Protein AF-0000000086203327 (afdb_homodimer)

Structure (mmCIF, N/CA/C/O backbone):
data_AF-0000000086203327-model_v1
#
loop_
_entity.id
_entity.type
_entity.pdbx_description
1 polymer Avidin-like
#
loop_
_atom_site.group_PDB
_atom_site.id
_atom_site.type_symbol
_atom_site.label_atom_id
_atom_site.label_alt_id
_atom_site.label_comp_id
_atom_site.label_asym_id
_atom_site.label_entity_id
_atom_site.label_seq_id
_atom_site.pdbx_PDB_ins_code
_atom_site.Cartn_x
_atom_site.Cartn_y
_atom_site.Cartn_z
_atom_site.occupancy
_atom_site.B_iso_or_equiv
_atom_site.auth_seq_id
_atom_site.auth_comp_id
_atom_site.auth_asym_id
_atom_site.auth_atom_id
_atom_site.pdbx_PDB_model_num
ATOM 1 N N . MET A 1 1 ? 39.25 3.992 25.969 1 22.84 1 MET A N 1
ATOM 2 C CA . MET A 1 1 ? 38.812 4.047 24.578 1 22.84 1 MET A CA 1
ATOM 3 C C . MET A 1 1 ? 37.469 3.357 24.375 1 22.84 1 MET A C 1
ATOM 5 O O . MET A 1 1 ? 37.406 2.129 24.438 1 22.84 1 MET A O 1
ATOM 9 N N . LEU A 1 2 ? 36.406 3.896 24.781 1 24.14 2 LEU A N 1
ATOM 10 C CA . LEU A 1 2 ? 35.031 3.395 25 1 24.14 2 LEU A CA 1
ATOM 11 C C . LEU A 1 2 ? 34.344 3.18 23.672 1 24.14 2 LEU A C 1
ATOM 13 O O . LEU A 1 2 ? 34.25 4.102 22.844 1 24.14 2 LEU A O 1
ATOM 17 N N . ALA A 1 3 ? 34.438 1.889 23.188 1 27 3 ALA A N 1
ATOM 18 C CA . ALA A 1 3 ? 33.781 1.344 22.016 1 27 3 ALA A CA 1
ATOM 19 C C . ALA A 1 3 ? 32.281 1.712 21.984 1 27 3 ALA A C 1
ATOM 21 O O . ALA A 1 3 ? 31.547 1.401 22.922 1 27 3 ALA A O 1
ATOM 22 N N . GLY A 1 4 ? 31.969 2.92 21.594 1 23.3 4 GLY A N 1
ATOM 23 C CA . GLY A 1 4 ? 30.641 3.482 21.438 1 23.3 4 GLY A CA 1
ATOM 24 C C . GLY A 1 4 ? 29.703 2.578 20.656 1 23.3 4 GLY A C 1
ATOM 25 O O . GLY A 1 4 ? 30.047 2.088 19.578 1 23.3 4 GLY A O 1
ATOM 26 N N . ARG A 1 5 ? 28.875 1.777 21.344 1 25.91 5 ARG A N 1
ATOM 27 C CA . ARG A 1 5 ? 27.844 0.861 20.875 1 25.91 5 ARG A CA 1
ATOM 28 C C . ARG A 1 5 ? 26.891 1.556 19.922 1 25.91 5 ARG A C 1
ATOM 30 O O . ARG A 1 5 ? 26.25 2.547 20.281 1 25.91 5 ARG A O 1
ATOM 37 N N . SER A 1 6 ? 27.328 1.718 18.672 1 25.47 6 SER A N 1
ATOM 38 C CA . SER A 1 6 ? 26.453 2.127 17.578 1 25.47 6 SER A CA 1
ATOM 39 C C . SER A 1 6 ? 25.156 1.317 17.578 1 25.47 6 SER A C 1
ATOM 41 O O . SER A 1 6 ? 25.172 0.104 17.359 1 25.47 6 SER A O 1
ATOM 43 N N . SER A 1 7 ? 24.406 1.508 18.578 1 24.19 7 SER A N 1
ATOM 44 C CA . SER A 1 7 ? 23.078 0.901 18.594 1 24.19 7 SER A CA 1
ATOM 45 C C . SER A 1 7 ? 22.328 1.188 17.297 1 24.19 7 SER A C 1
ATOM 47 O O . SER A 1 7 ? 21.984 2.336 17.016 1 24.19 7 SER A O 1
ATOM 49 N N . ARG A 1 8 ? 22.641 0.479 16.25 1 24.52 8 ARG A N 1
ATOM 50 C CA . ARG A 1 8 ? 21.859 0.404 15.023 1 24.52 8 ARG A CA 1
ATOM 51 C C . ARG A 1 8 ? 20.375 0.239 15.344 1 24.52 8 ARG A C 1
ATOM 53 O O . ARG A 1 8 ? 19.953 -0.79 15.875 1 24.52 8 ARG A O 1
ATOM 60 N N . ARG A 1 9 ? 19.75 1.286 15.672 1 25.98 9 ARG A N 1
ATOM 61 C CA . ARG A 1 9 ? 18.297 1.302 15.797 1 25.98 9 ARG A CA 1
ATOM 62 C C . ARG A 1 9 ? 17.641 0.566 14.633 1 25.98 9 ARG A C 1
ATOM 64 O O . ARG A 1 9 ? 17.547 1.103 13.523 1 25.98 9 ARG A O 1
ATOM 71 N N . GLN A 1 10 ? 17.969 -0.716 14.516 1 25.22 10 GLN A N 1
ATOM 72 C CA . GLN A 1 10 ? 17.359 -1.645 13.562 1 25.22 10 GLN A CA 1
ATOM 73 C C . GLN A 1 10 ? 15.836 -1.563 13.609 1 25.22 10 GLN A C 1
ATOM 75 O O . GLN A 1 10 ? 15.234 -1.666 14.68 1 25.22 10 GLN A O 1
ATOM 80 N N . ALA A 1 11 ? 15.359 -0.76 12.781 1 31.38 11 ALA A N 1
ATOM 81 C CA . ALA A 1 11 ? 13.922 -0.754 12.508 1 31.38 11 ALA A CA 1
ATOM 82 C C . ALA A 1 11 ? 13.352 -2.17 12.539 1 31.38 11 ALA A C 1
ATOM 84 O O . ALA A 1 11 ? 13.875 -3.072 11.883 1 31.38 11 ALA A O 1
ATOM 85 N N . LEU A 1 12 ? 12.977 -2.592 13.688 1 30.72 12 LEU A N 1
ATOM 86 C CA . LEU A 1 12 ? 12.438 -3.932 13.883 1 30.72 12 LEU A CA 1
ATOM 87 C C . LEU A 1 12 ? 11.281 -4.195 12.922 1 30.72 12 LEU A C 1
ATOM 89 O O . LEU A 1 12 ? 10.25 -3.525 12.992 1 30.72 12 LEU A O 1
ATOM 93 N N . CYS A 1 13 ? 11.484 -4.344 11.633 1 43.72 13 CYS A N 1
ATOM 94 C CA . CYS A 1 13 ? 10.578 -4.945 10.664 1 43.72 13 CYS A CA 1
ATOM 95 C C . CYS A 1 13 ? 9.992 -6.25 11.203 1 43.72 13 CYS A C 1
ATOM 97 O O . CYS A 1 13 ? 10.734 -7.141 11.617 1 43.72 13 CYS A O 1
ATOM 99 N N . CYS A 1 14 ? 8.953 -6.105 11.984 1 42.03 14 CYS A N 1
ATOM 100 C CA . CYS A 1 14 ? 8.406 -7.375 12.445 1 42.03 14 CYS A CA 1
ATOM 101 C C . CYS A 1 14 ? 7.742 -8.133 11.305 1 42.03 14 CYS A C 1
ATOM 103 O O . CYS A 1 14 ? 7.109 -7.523 10.438 1 42.03 14 CYS A O 1
ATOM 105 N N . SER A 1 15 ? 8.438 -9.25 10.992 1 37.72 15 SER A N 1
ATOM 106 C CA . SER A 1 15 ? 7.668 -10.156 10.148 1 37.72 15 SER A CA 1
ATOM 107 C C . SER A 1 15 ? 6.293 -10.43 10.742 1 37.72 15 SER A C 1
ATOM 109 O O . SER A 1 15 ? 6.156 -10.609 11.953 1 37.72 15 SER A O 1
ATOM 111 N N . LEU A 1 16 ? 5.215 -10.078 9.977 1 42.81 16 LEU A N 1
ATOM 112 C CA . LEU A 1 16 ? 3.857 -10.344 10.445 1 42.81 16 LEU A CA 1
ATOM 113 C C . LEU A 1 16 ? 3.762 -11.719 11.086 1 42.81 16 LEU A C 1
ATOM 115 O O . LEU A 1 16 ? 2.758 -12.039 11.727 1 42.81 16 LEU A O 1
ATOM 119 N N . ARG A 1 17 ? 4.766 -12.758 10.844 1 38.66 17 ARG A N 1
ATOM 120 C CA . ARG A 1 17 ? 4.633 -14.07 11.477 1 38.66 17 ARG A CA 1
ATOM 121 C C . ARG A 1 17 ? 5.031 -14.008 12.945 1 38.66 17 ARG A C 1
ATOM 123 O O . ARG A 1 17 ? 4.672 -14.883 13.734 1 38.66 17 ARG A O 1
ATOM 130 N N . GLU A 1 18 ? 6.164 -13.258 13.312 1 40.47 18 GLU A N 1
ATOM 131 C CA . GLU A 1 18 ? 6.781 -13.656 14.578 1 40.47 18 GLU A CA 1
ATOM 132 C C . GLU A 1 18 ? 6.543 -12.609 15.664 1 40.47 18 GLU A C 1
ATOM 134 O O . GLU A 1 18 ? 6.68 -12.891 16.859 1 40.47 18 GLU A O 1
ATOM 139 N N . THR A 1 19 ? 6.727 -11.32 15.484 1 34.34 19 THR A N 1
ATOM 140 C CA . THR A 1 19 ? 6.805 -10.406 16.609 1 34.34 19 THR A CA 1
ATOM 141 C C . THR A 1 19 ? 5.711 -9.344 16.531 1 34.34 19 THR A C 1
ATOM 143 O O . THR A 1 19 ? 5.328 -8.93 15.438 1 34.34 19 THR A O 1
ATOM 146 N N . PRO A 1 20 ? 5.051 -9.07 17.656 1 29.98 20 PRO A N 1
ATOM 147 C CA . PRO A 1 20 ? 4.043 -8.016 17.75 1 29.98 20 PRO A CA 1
ATOM 148 C C . PRO A 1 20 ? 4.508 -6.695 17.156 1 29.98 20 PRO A C 1
ATOM 150 O O . PRO A 1 20 ? 5.699 -6.383 17.172 1 29.98 20 PRO A O 1
ATOM 153 N N . PRO A 1 21 ? 3.689 -6.176 16.234 1 33.72 21 PRO A N 1
ATOM 154 C CA . PRO A 1 21 ? 4.066 -4.957 15.516 1 33.72 21 PRO A CA 1
ATOM 155 C C . PRO A 1 21 ? 4.637 -3.881 16.438 1 33.72 21 PRO A C 1
ATOM 157 O O . PRO A 1 21 ? 5.035 -2.811 15.969 1 33.72 21 PRO A O 1
ATOM 160 N N . THR A 1 22 ? 4.359 -3.939 17.641 1 30.77 22 THR A N 1
ATOM 161 C CA . THR A 1 22 ? 4.836 -2.836 18.469 1 30.77 22 THR A CA 1
ATOM 162 C C . THR A 1 22 ? 6.34 -2.639 18.297 1 30.77 22 THR A C 1
ATOM 164 O O . THR A 1 22 ? 6.863 -1.556 18.562 1 30.77 22 THR A O 1
ATOM 167 N N . ASP A 1 23 ? 7.047 -3.707 18.359 1 32.03 23 ASP A N 1
ATOM 168 C CA . ASP A 1 23 ? 8.5 -3.611 18.344 1 32.03 23 ASP A CA 1
ATOM 169 C C . ASP A 1 23 ? 9.023 -3.457 16.922 1 32.03 23 ASP A C 1
ATOM 171 O O . ASP A 1 23 ? 10.227 -3.541 16.672 1 32.03 23 ASP A O 1
ATOM 175 N N . CYS A 1 24 ? 8.188 -3.672 16.016 1 35.06 24 CYS A N 1
ATOM 176 C CA . CYS A 1 24 ? 8.656 -3.621 14.641 1 35.06 24 CYS A CA 1
ATOM 177 C C . CYS A 1 24 ? 8.828 -2.18 14.172 1 35.06 24 CYS A C 1
ATOM 179 O O . CYS A 1 24 ? 8.391 -1.815 13.086 1 35.06 24 CYS A O 1
ATOM 181 N N . PHE A 1 25 ? 8.781 -1.25 14.992 1 33.22 25 PHE A N 1
ATOM 182 C CA . PHE A 1 25 ? 8.578 0.132 14.57 1 33.22 25 PHE A CA 1
ATOM 183 C C . PHE A 1 25 ? 9.562 0.507 13.461 1 33.22 25 PHE A C 1
ATOM 185 O O . PHE A 1 25 ? 9.195 1.181 12.5 1 33.22 25 PHE A O 1
ATOM 192 N N . ALA A 1 26 ? 10.781 0.715 13.844 1 35.03 26 ALA A N 1
ATOM 193 C CA . ALA A 1 26 ? 11.648 1.598 13.07 1 35.03 26 ALA A CA 1
ATOM 194 C C . ALA A 1 26 ? 12.414 0.818 12.008 1 35.03 26 ALA A C 1
ATOM 196 O O . ALA A 1 26 ? 13.609 0.54 12.164 1 35.03 26 ALA A O 1
ATOM 197 N N . GLY A 1 27 ? 11.914 -0.34 11.492 1 34.72 27 GLY A N 1
ATOM 198 C CA . GLY A 1 27 ? 12.867 -1.018 10.633 1 34.72 27 GLY A CA 1
ATOM 199 C C . GLY A 1 27 ? 12.914 -0.441 9.227 1 34.72 27 GLY A C 1
ATOM 200 O O . GLY A 1 27 ? 11.953 0.184 8.773 1 34.72 27 GLY A O 1
ATOM 201 N N . GLY A 1 28 ? 14.094 -0.181 8.648 1 41.34 28 GLY A N 1
ATOM 202 C CA . GLY A 1 28 ? 14.352 0.21 7.27 1 41.34 28 GLY A CA 1
ATOM 203 C C . GLY A 1 28 ? 13.812 -0.784 6.258 1 41.34 28 GLY A C 1
ATOM 204 O O . GLY A 1 28 ? 13.633 -1.963 6.574 1 41.34 28 GLY A O 1
ATOM 205 N N . LEU A 1 29 ? 13.328 -0.283 5.242 1 49.41 29 LEU A N 1
ATOM 206 C CA . LEU A 1 29 ? 12.922 -1.056 4.07 1 49.41 29 LEU A CA 1
ATOM 207 C C . LEU A 1 29 ? 14.094 -1.858 3.52 1 49.41 29 LEU A C 1
ATOM 209 O O . LEU A 1 29 ? 15.18 -1.313 3.305 1 49.41 29 LEU A O 1
ATOM 213 N N . ARG A 1 30 ? 14.289 -3.203 3.643 1 48.88 30 ARG A N 1
ATOM 214 C CA . ARG A 1 30 ? 15.328 -3.953 2.945 1 48.88 30 ARG A CA 1
ATOM 215 C C . ARG A 1 30 ? 14.734 -4.809 1.833 1 48.88 30 ARG A C 1
ATOM 217 O O . ARG A 1 30 ? 14.328 -5.945 2.07 1 48.88 30 ARG A O 1
ATOM 224 N N . PRO A 1 31 ? 14.648 -4.281 0.709 1 47.28 31 PRO A N 1
ATOM 225 C CA . PRO A 1 31 ? 14.305 -5.207 -0.375 1 47.28 31 PRO A CA 1
ATOM 226 C C . PRO A 1 31 ? 15.391 -6.25 -0.624 1 47.28 31 PRO A C 1
ATOM 228 O O . PRO A 1 31 ? 16.578 -5.926 -0.594 1 47.28 31 PRO A O 1
ATOM 231 N N . LYS A 1 32 ? 15.148 -7.535 -0.417 1 48.31 32 LYS A N 1
ATOM 232 C CA . LYS A 1 32 ? 16.125 -8.578 -0.692 1 48.31 32 LYS A CA 1
ATOM 233 C C . LYS A 1 32 ? 16.656 -8.469 -2.121 1 48.31 32 LYS A C 1
ATOM 235 O O . LYS A 1 32 ? 15.875 -8.461 -3.076 1 48.31 32 LYS A O 1
ATOM 240 N N . ALA A 1 33 ? 18.031 -8.133 -2.281 1 46.59 33 ALA A N 1
ATOM 241 C CA . ALA A 1 33 ? 18.688 -8.211 -3.582 1 46.59 33 ALA A CA 1
ATOM 242 C C . ALA A 1 33 ? 18.75 -9.656 -4.078 1 46.59 33 ALA A C 1
ATOM 244 O O . ALA A 1 33 ? 19 -10.578 -3.295 1 46.59 33 ALA A O 1
ATOM 245 N N . GLU A 1 34 ? 18.203 -9.922 -5.113 1 40.47 34 GLU A N 1
ATOM 246 C CA . GLU A 1 34 ? 18.422 -11.25 -5.68 1 40.47 34 GLU A CA 1
ATOM 247 C C . GLU A 1 34 ? 19.906 -11.516 -5.91 1 40.47 34 GLU A C 1
ATOM 249 O O . GLU A 1 34 ? 20.578 -10.734 -6.59 1 40.47 34 GLU A O 1
ATOM 254 N N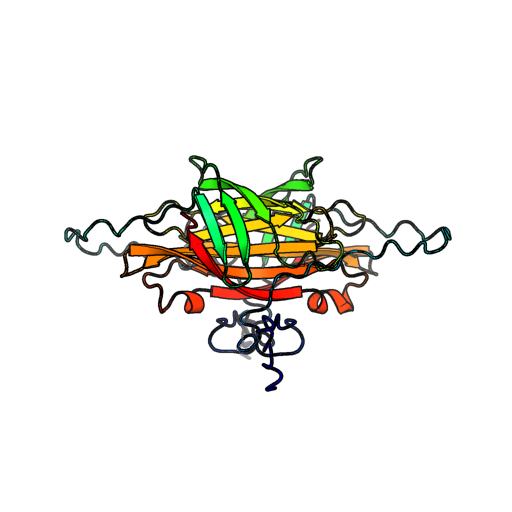 . ALA A 1 35 ? 20.75 -12.18 -5.066 1 35.59 35 ALA A N 1
ATOM 255 C CA . ALA A 1 35 ? 22.031 -12.734 -5.48 1 35.59 35 ALA A CA 1
ATOM 256 C C . ALA A 1 35 ? 21.906 -13.508 -6.793 1 35.59 35 ALA A C 1
ATOM 258 O O . ALA A 1 35 ? 21.031 -14.359 -6.934 1 35.59 35 ALA A O 1
ATOM 259 N N . GLU A 1 36 ? 22.375 -12.938 -7.891 1 35.09 36 GLU A N 1
ATOM 260 C CA . GLU A 1 36 ? 22.516 -13.625 -9.172 1 35.09 36 GLU A CA 1
ATOM 261 C C . GLU A 1 36 ? 23.172 -14.992 -8.992 1 35.09 36 GLU A C 1
ATOM 263 O O . GLU A 1 36 ? 24.406 -15.102 -8.953 1 35.09 36 GLU A O 1
ATOM 268 N N . GLY A 1 37 ? 22.875 -15.703 -8.008 1 31.09 37 GLY A N 1
ATOM 269 C CA . GLY A 1 37 ? 23.578 -16.969 -8.125 1 31.09 37 GLY A CA 1
ATOM 270 C C . GLY A 1 37 ? 23.312 -17.688 -9.438 1 31.09 37 GLY A C 1
ATOM 271 O O . GLY A 1 37 ? 22.203 -17.594 -9.984 1 31.09 37 GLY A O 1
ATOM 272 N N . GLU A 1 38 ? 24.359 -17.891 -10.188 1 33.06 38 GLU A N 1
ATOM 273 C CA . GLU A 1 38 ? 24.453 -18.672 -11.43 1 33.06 38 GLU A CA 1
ATOM 274 C C . GLU A 1 38 ? 23.766 -20.016 -11.289 1 33.06 38 GLU A C 1
ATOM 276 O O . GLU A 1 38 ? 24.359 -20.984 -10.789 1 33.06 38 GLU A O 1
ATOM 281 N N . GLU A 1 39 ? 22.703 -20.156 -10.648 1 35.97 39 GLU A N 1
ATOM 282 C CA . GLU A 1 39 ? 22.25 -21.547 -10.633 1 35.97 39 GLU A CA 1
ATOM 283 C C . GLU A 1 39 ? 22.125 -22.109 -12.055 1 35.97 39 GLU A C 1
ATOM 285 O O . GLU A 1 39 ? 21.75 -21.391 -12.977 1 35.97 39 GLU A O 1
ATOM 290 N N . GLU A 1 40 ? 22.719 -23.219 -12.328 1 37.72 40 GLU A N 1
ATOM 291 C CA . GLU A 1 40 ? 22.734 -24.109 -13.492 1 37.72 40 GLU A CA 1
ATOM 292 C C . GLU A 1 40 ? 21.359 -24.172 -14.141 1 37.72 40 GLU A C 1
ATOM 294 O O . GLU A 1 40 ? 20.344 -24.281 -13.445 1 37.72 40 GLU A O 1
ATOM 299 N N . ILE A 1 41 ? 21.156 -23.828 -15.43 1 40.44 41 ILE A N 1
ATOM 300 C CA . ILE A 1 41 ? 20.094 -23.781 -16.422 1 40.44 41 ILE A CA 1
ATOM 301 C C . ILE A 1 41 ? 19.328 -25.094 -16.422 1 40.44 41 ILE A C 1
ATOM 303 O O . ILE A 1 41 ? 19.578 -25.969 -17.266 1 40.44 41 ILE A O 1
ATOM 307 N N . THR A 1 42 ? 19.359 -25.984 -15.453 1 38.03 42 THR A N 1
ATOM 308 C CA . THR A 1 42 ? 18.469 -27.094 -15.75 1 38.03 42 THR A CA 1
ATOM 309 C C . THR A 1 42 ? 17.078 -26.594 -16.141 1 38.03 42 THR A C 1
ATOM 311 O O . THR A 1 42 ? 16.656 -25.516 -15.695 1 38.03 42 THR A O 1
ATOM 314 N N . ALA A 1 43 ? 16.422 -27.141 -17.156 1 43.09 43 ALA A N 1
ATOM 315 C CA . ALA A 1 43 ? 15.102 -26.906 -17.75 1 43.09 43 ALA A CA 1
ATOM 316 C C . ALA A 1 43 ? 14.039 -26.688 -16.688 1 43.09 43 ALA A C 1
ATOM 318 O O . ALA A 1 43 ? 13.555 -27.641 -16.062 1 43.09 43 ALA A O 1
ATOM 319 N N . HIS A 1 44 ? 14.188 -25.812 -15.719 1 49.38 44 HIS A N 1
ATOM 320 C CA . HIS A 1 44 ? 13.125 -25.703 -14.727 1 49.38 44 HIS A CA 1
ATOM 321 C C . HIS A 1 44 ? 11.789 -25.391 -15.391 1 49.38 44 HIS A C 1
ATOM 323 O O . HIS A 1 44 ? 11.734 -24.594 -16.344 1 49.38 44 HIS A O 1
ATOM 329 N N . PRO A 1 45 ? 10.852 -26.344 -15.469 1 54.09 45 PRO A N 1
ATOM 330 C CA . PRO A 1 45 ? 9.508 -26.109 -16 1 54.09 45 PRO A CA 1
ATOM 331 C C . PRO A 1 45 ? 8.977 -24.719 -15.695 1 54.09 45 PRO A C 1
ATOM 333 O O . PRO A 1 45 ? 9.352 -24.125 -14.68 1 54.09 45 PRO A O 1
ATOM 336 N N . THR A 1 46 ? 8.727 -23.906 -16.828 1 60.22 46 THR A N 1
ATOM 337 C CA . THR A 1 46 ? 8.133 -22.578 -16.719 1 60.22 46 THR A CA 1
ATOM 338 C C . THR A 1 46 ? 7.113 -22.531 -15.586 1 60.22 46 THR A C 1
ATOM 340 O O . THR A 1 46 ? 6.168 -23.328 -15.562 1 60.22 46 THR A O 1
ATOM 343 N N . PRO A 1 47 ? 7.465 -22.016 -14.461 1 66.31 47 PRO A N 1
ATOM 344 C CA . PRO A 1 47 ? 6.469 -21.922 -13.391 1 66.31 47 PRO A CA 1
ATOM 345 C C . PRO A 1 47 ? 5.09 -21.5 -13.891 1 66.31 47 PRO A C 1
ATOM 347 O O . PRO A 1 47 ? 4.988 -20.781 -14.883 1 66.31 47 PRO A O 1
ATOM 350 N N . PRO A 1 48 ? 4.141 -22.266 -13.461 1 76 48 PRO A N 1
ATOM 351 C CA . PRO A 1 48 ? 2.793 -21.875 -13.875 1 76 48 PRO A CA 1
ATOM 352 C C . PRO A 1 48 ? 2.549 -20.375 -13.734 1 76 48 PRO A C 1
ATOM 354 O O . PRO A 1 48 ? 3.029 -19.75 -12.781 1 76 48 PRO A O 1
ATOM 357 N N . GLN A 1 49 ? 1.978 -19.812 -14.727 1 88.5 49 GLN A N 1
ATOM 358 C CA . GLN A 1 49 ? 1.771 -18.375 -14.82 1 88.5 49 GLN A CA 1
ATOM 359 C C . GLN A 1 49 ? 0.499 -17.953 -14.086 1 88.5 49 GLN A C 1
ATOM 361 O O . GLN A 1 49 ? -0.517 -18.641 -14.148 1 88.5 49 GLN A O 1
ATOM 366 N N . CYS A 1 50 ? 0.533 -17.016 -13.273 1 93.25 50 CYS A N 1
ATOM 367 C CA . CYS A 1 50 ? -0.608 -16.344 -12.656 1 93.25 50 CYS A CA 1
ATOM 368 C C . CYS A 1 50 ? -0.749 -14.922 -13.18 1 93.25 50 CYS A C 1
ATOM 370 O O . CYS A 1 50 ? 0.191 -14.133 -13.086 1 93.25 50 CYS A O 1
ATOM 372 N N . SER A 1 51 ? -1.884 -14.648 -13.75 1 92.62 51 SER A N 1
ATOM 373 C CA . SER A 1 51 ? -2.137 -13.328 -14.32 1 92.62 51 SER A CA 1
ATOM 374 C C . SER A 1 51 ? -3.062 -12.508 -13.422 1 92.62 51 SER A C 1
ATOM 376 O O . SER A 1 51 ? -4.121 -12.984 -13.016 1 92.62 51 SER A O 1
ATOM 378 N N . LEU A 1 52 ? -2.754 -11.266 -13.266 1 95.38 52 LEU A N 1
ATOM 379 C CA . LEU A 1 52 ? -3.539 -10.398 -12.391 1 95.38 52 LEU A CA 1
ATOM 380 C C . LEU A 1 52 ? -4.793 -9.898 -13.109 1 95.38 52 LEU A C 1
ATOM 382 O O . LEU A 1 52 ? -5.742 -9.445 -12.469 1 95.38 52 LEU A O 1
ATOM 386 N N . THR A 1 53 ? -4.766 -9.93 -14.398 1 95.38 53 THR A N 1
ATOM 387 C CA . THR A 1 53 ? -5.918 -9.453 -15.164 1 95.38 53 THR A CA 1
ATOM 388 C C . THR A 1 53 ? -7.137 -10.336 -14.906 1 95.38 53 THR A C 1
ATOM 390 O O . THR A 1 53 ? -7.023 -11.562 -14.875 1 95.38 53 THR A O 1
ATOM 393 N N 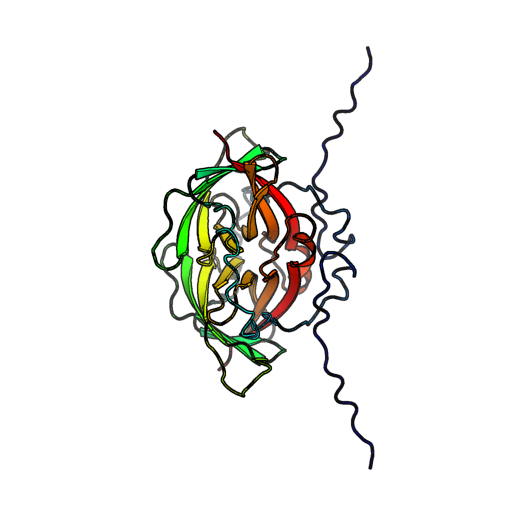. GLY A 1 54 ? -8.312 -9.664 -14.641 1 96.19 54 GLY A N 1
ATOM 394 C CA . GLY A 1 54 ? -9.539 -10.406 -14.406 1 96.19 54 GLY A CA 1
ATOM 395 C C . GLY A 1 54 ? -10.32 -9.906 -13.203 1 96.19 54 GLY A C 1
ATOM 396 O O . GLY A 1 54 ? -10.102 -8.789 -12.734 1 96.19 54 GLY A O 1
ATOM 397 N N . THR A 1 55 ? -11.312 -10.688 -12.859 1 96.69 55 THR A N 1
ATOM 398 C CA . THR A 1 55 ? -12.156 -10.383 -11.711 1 96.69 55 THR A CA 1
ATOM 399 C C . THR A 1 55 ? -11.773 -11.258 -10.516 1 96.69 55 THR A C 1
ATOM 401 O O . THR A 1 55 ? -11.672 -12.477 -10.641 1 96.69 55 THR A O 1
ATOM 404 N N . TRP A 1 56 ? -11.594 -10.641 -9.43 1 97.06 56 TRP A N 1
ATOM 405 C CA . TRP A 1 56 ? -11.148 -11.289 -8.195 1 97.06 56 TRP A CA 1
ATOM 406 C C . TRP A 1 56 ? -12.117 -11.023 -7.055 1 97.06 56 TRP A C 1
ATOM 408 O O . TRP A 1 56 ? -12.594 -9.898 -6.891 1 97.06 56 TRP A O 1
ATOM 418 N N . VAL A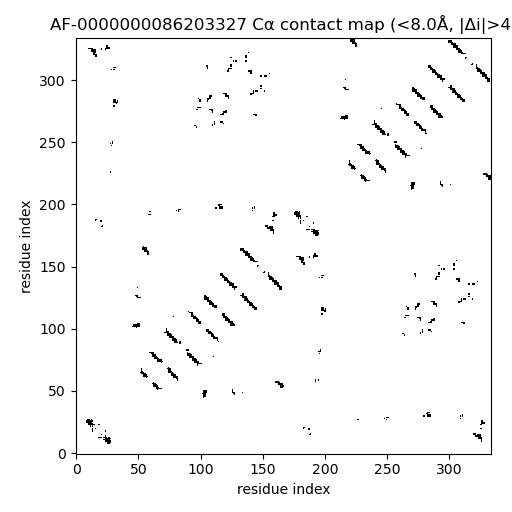 1 57 ? -12.43 -12.039 -6.219 1 95.19 57 VAL A N 1
ATOM 419 C CA . VAL A 1 57 ? -13.32 -11.914 -5.066 1 95.19 57 VAL A CA 1
ATOM 420 C C . VAL A 1 57 ? -12.633 -12.484 -3.824 1 95.19 57 VAL A C 1
ATOM 422 O O . VAL A 1 57 ? -12.031 -13.555 -3.879 1 95.19 57 VAL A O 1
ATOM 425 N N . ASN A 1 58 ? -12.68 -11.742 -2.801 1 93.06 58 ASN A N 1
ATOM 426 C CA . ASN A 1 58 ? -12.039 -12.25 -1.597 1 93.06 58 ASN A CA 1
ATOM 427 C C . ASN A 1 58 ? -13.039 -12.922 -0.662 1 93.06 58 ASN A C 1
ATOM 429 O O . ASN A 1 58 ? -14.211 -13.07 -1.008 1 93.06 58 ASN A O 1
ATOM 433 N N . GLU A 1 59 ? -12.594 -13.391 0.487 1 87.88 59 GLU A N 1
ATOM 434 C CA . GLU A 1 59 ? -13.367 -14.219 1.406 1 87.88 59 GLU A CA 1
ATOM 435 C C . GLU A 1 59 ? -14.516 -13.438 2.037 1 87.88 59 GLU A C 1
ATOM 437 O O . GLU A 1 59 ? -15.461 -14.031 2.555 1 87.88 59 GLU A O 1
ATOM 442 N N 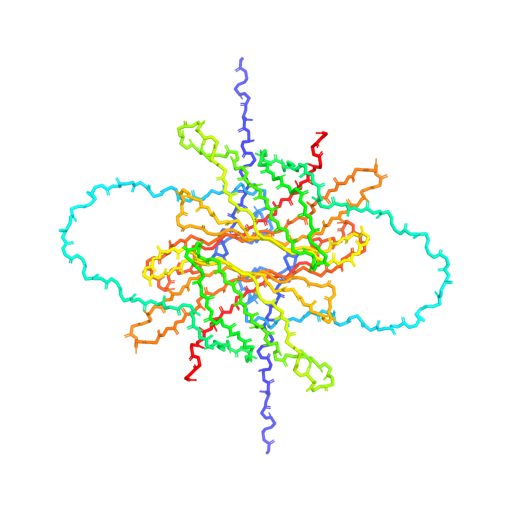. VAL A 1 60 ? -14.438 -12.086 2.01 1 84.44 60 VAL A N 1
ATOM 443 C CA . VAL A 1 60 ? -15.508 -11.305 2.623 1 84.44 60 VAL A CA 1
ATOM 444 C C . VAL A 1 60 ? -16.438 -10.75 1.538 1 84.44 60 VAL A C 1
ATOM 446 O O . VAL A 1 60 ? -17.328 -9.945 1.823 1 84.44 60 VAL A O 1
ATOM 449 N N . GLY A 1 61 ? -16.172 -11.047 0.313 1 88.94 61 GLY A N 1
ATOM 450 C CA . GLY A 1 61 ? -17.078 -10.711 -0.772 1 88.94 61 GLY A CA 1
ATOM 451 C C . GLY A 1 61 ? -16.688 -9.445 -1.512 1 88.94 61 GLY A C 1
ATOM 452 O O . GLY A 1 61 ? -17.406 -8.992 -2.404 1 88.94 61 GLY A O 1
ATOM 453 N N . SER A 1 62 ? -15.586 -8.812 -1.149 1 90.19 62 SER A N 1
ATOM 454 C CA . SER A 1 62 ? -15.094 -7.684 -1.929 1 90.19 62 SER A CA 1
ATOM 455 C C . SER A 1 62 ? -14.648 -8.125 -3.32 1 90.19 62 SER A C 1
ATOM 457 O O . SER A 1 62 ? -14.102 -9.211 -3.488 1 90.19 62 SER A O 1
ATOM 459 N N . ARG A 1 63 ? -14.859 -7.234 -4.25 1 93.56 63 ARG A N 1
ATOM 460 C CA . ARG A 1 63 ? -14.562 -7.547 -5.645 1 93.56 63 ARG A CA 1
ATOM 461 C C . ARG A 1 63 ? -13.586 -6.535 -6.234 1 93.56 63 ARG A C 1
ATOM 463 O O . ARG A 1 63 ? -13.766 -5.328 -6.086 1 93.56 63 ARG A O 1
ATOM 470 N N . MET A 1 64 ? -12.578 -7.086 -6.898 1 95.25 64 MET A N 1
ATOM 471 C CA . MET A 1 64 ? -11.609 -6.27 -7.625 1 95.25 64 MET A CA 1
ATOM 472 C C . MET A 1 64 ? -11.539 -6.684 -9.094 1 95.25 64 MET A C 1
ATOM 474 O O . MET A 1 64 ? -11.508 -7.875 -9.406 1 95.25 64 MET A O 1
ATOM 478 N N . VAL A 1 65 ? -11.578 -5.699 -9.938 1 96.44 65 VAL A N 1
ATOM 479 C CA . VAL A 1 65 ? -11.461 -5.953 -11.367 1 96.44 65 VAL A CA 1
ATOM 480 C C . VAL A 1 65 ? -10.227 -5.246 -11.922 1 96.44 65 VAL A C 1
ATOM 482 O O . VAL A 1 65 ? -10.047 -4.043 -11.727 1 96.44 65 VAL A O 1
ATOM 485 N N . VAL A 1 66 ? -9.359 -5.992 -12.547 1 96.19 66 VAL A N 1
ATOM 486 C CA . VAL A 1 66 ? -8.195 -5.461 -13.25 1 96.19 66 VAL A CA 1
ATOM 487 C C . VAL A 1 66 ? -8.352 -5.699 -14.75 1 96.19 66 VAL A C 1
ATOM 489 O O . VAL A 1 66 ? -8.422 -6.848 -15.203 1 96.19 66 VAL A O 1
ATOM 492 N N . SER A 1 67 ? -8.344 -4.668 -15.477 1 90.75 67 SER A N 1
ATOM 493 C CA . SER A 1 67 ? -8.648 -4.809 -16.891 1 90.75 67 SER A CA 1
ATOM 494 C C . SER A 1 67 ? -7.387 -5.039 -17.719 1 90.75 67 SER A C 1
ATOM 496 O O . SER A 1 67 ? -7.363 -5.891 -18.609 1 90.75 67 SER A O 1
ATOM 498 N N . SER A 1 68 ? -6.395 -4.242 -17.5 1 91.44 68 SER A N 1
ATOM 499 C CA . SER A 1 68 ? -5.16 -4.398 -18.266 1 91.44 68 SER A CA 1
ATOM 500 C C . SER A 1 68 ? -3.945 -3.973 -17.438 1 91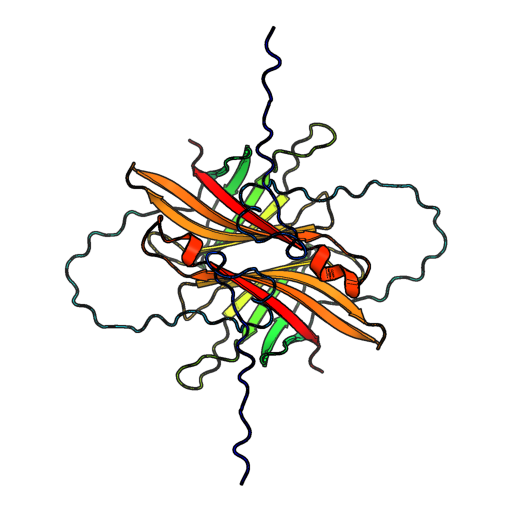.44 68 SER A C 1
ATOM 502 O O . SER A 1 68 ? -4.074 -3.199 -16.5 1 91.44 68 SER A O 1
ATOM 504 N N . ILE A 1 69 ? -2.91 -4.609 -17.844 1 92.81 69 ILE A N 1
ATOM 505 C CA . ILE A 1 69 ? -1.63 -4.273 -17.234 1 92.81 69 ILE A CA 1
ATOM 506 C C . ILE A 1 69 ? -0.682 -3.721 -18.297 1 92.81 69 ILE A C 1
ATOM 508 O O . ILE A 1 69 ? -0.458 -4.355 -19.328 1 92.81 69 ILE A O 1
ATOM 512 N N . GLY A 1 70 ? -0.157 -2.564 -18.016 1 92.38 70 GLY A N 1
ATOM 513 C CA . GLY A 1 70 ? 0.772 -1.941 -18.953 1 92.38 70 GLY A CA 1
ATOM 514 C C . GLY A 1 70 ? 2.121 -2.637 -19 1 92.38 70 GLY A C 1
ATOM 515 O O . GLY A 1 70 ? 2.449 -3.432 -18.125 1 92.38 70 GLY A O 1
ATOM 516 N N . GLY A 1 71 ? 2.9 -2.33 -20.031 1 91 71 GLY A N 1
ATOM 517 C CA . GLY A 1 71 ? 4.23 -2.898 -20.188 1 91 71 GLY A CA 1
ATOM 518 C C . GLY A 1 71 ? 5.152 -2.59 -19.031 1 91 71 GLY A C 1
ATOM 519 O O . GLY A 1 71 ? 6.105 -3.328 -18.781 1 91 71 GLY A O 1
ATOM 520 N N . ASP A 1 72 ? 4.855 -1.541 -18.312 1 90.06 72 ASP A N 1
ATOM 521 C CA . ASP A 1 72 ? 5.676 -1.159 -17.172 1 90.06 72 ASP A CA 1
ATOM 522 C C . ASP A 1 72 ? 5.145 -1.785 -15.875 1 90.06 72 ASP A C 1
ATOM 524 O O . ASP A 1 72 ? 5.625 -1.474 -14.789 1 90.06 72 ASP A O 1
ATOM 528 N N . GLY A 1 73 ? 4.133 -2.602 -16.031 1 93.38 73 GLY A N 1
ATOM 529 C CA . GLY A 1 73 ? 3.574 -3.305 -14.883 1 93.38 73 GLY A CA 1
ATOM 530 C C . GLY A 1 73 ? 2.453 -2.541 -14.203 1 93.38 73 GLY A C 1
ATOM 531 O O . GLY A 1 73 ? 1.796 -3.066 -13.305 1 93.38 73 GLY A O 1
ATOM 532 N N . ARG A 1 74 ? 2.246 -1.298 -14.641 1 93.69 74 ARG A N 1
ATOM 533 C CA . ARG A 1 74 ? 1.195 -0.505 -14.008 1 93.69 74 ARG A CA 1
ATOM 534 C C . ARG A 1 74 ? -0.186 -0.962 -14.469 1 93.69 74 ARG A C 1
ATOM 536 O O . ARG A 1 74 ? -0.357 -1.384 -15.609 1 93.69 74 ARG A O 1
ATOM 543 N N . PHE A 1 75 ? -1.145 -0.832 -13.539 1 94.94 75 PHE A N 1
ATOM 544 C CA . PHE A 1 75 ? -2.504 -1.217 -13.898 1 94.94 75 PHE A CA 1
ATOM 545 C C . PHE A 1 75 ? -3.523 -0.36 -13.164 1 94.94 75 PHE A C 1
ATOM 547 O O . PHE A 1 75 ? -3.197 0.267 -12.148 1 94.94 75 PHE A O 1
ATOM 554 N N . THR A 1 76 ? -4.676 -0.284 -13.727 1 94.12 76 THR A N 1
ATOM 555 C CA . THR A 1 76 ? -5.844 0.327 -13.102 1 94.12 76 THR A CA 1
ATOM 556 C C . THR A 1 76 ? -6.984 -0.679 -12.992 1 94.12 76 THR A C 1
ATOM 558 O O . THR A 1 76 ? -7.004 -1.684 -13.711 1 94.12 76 THR A O 1
ATOM 561 N N . GLY A 1 77 ? -7.785 -0.419 -12.047 1 95.88 77 GLY A N 1
ATOM 562 C CA . GLY A 1 77 ? -8.945 -1.267 -11.836 1 95.88 77 GLY A CA 1
ATOM 563 C C . GLY A 1 77 ? -10 -0.624 -10.953 1 95.88 77 GLY A C 1
ATOM 564 O O . GLY A 1 77 ? -10.055 0.602 -10.836 1 95.88 77 GLY A O 1
ATOM 565 N N . SER A 1 78 ? -10.867 -1.483 -10.508 1 95.44 78 SER A N 1
ATOM 566 C CA . SER A 1 78 ? -11.93 -1.047 -9.609 1 95.44 78 SER A CA 1
ATOM 567 C C . SER A 1 78 ? -12.094 -2.014 -8.438 1 95.44 78 SER A C 1
ATOM 569 O O . SER A 1 78 ? -11.797 -3.203 -8.562 1 95.44 78 SER A O 1
ATOM 571 N N . PHE A 1 79 ? -12.461 -1.451 -7.402 1 94.06 79 PHE A N 1
ATOM 572 C CA . PHE A 1 79 ? -12.664 -2.199 -6.168 1 94.06 79 PHE A CA 1
ATOM 573 C C . PHE A 1 79 ? -14.055 -1.922 -5.594 1 94.06 79 PHE A C 1
ATOM 575 O O . PHE A 1 79 ? -14.438 -0.763 -5.426 1 94.06 79 PHE A O 1
ATOM 582 N N . GLN A 1 80 ? -14.734 -2.984 -5.398 1 90.94 80 GLN A N 1
ATOM 583 C CA . GLN A 1 80 ? -16.047 -2.91 -4.758 1 90.94 80 GLN A CA 1
ATOM 584 C C . GLN A 1 80 ? -16.031 -3.578 -3.387 1 90.94 80 GLN A C 1
ATOM 586 O O . GLN A 1 80 ? -15.75 -4.773 -3.277 1 90.94 80 GLN A O 1
ATOM 591 N N . ASP A 1 81 ? -16.297 -2.816 -2.32 1 80.75 81 ASP A N 1
ATOM 592 C CA . ASP A 1 81 ? -16.312 -3.361 -0.968 1 80.75 81 ASP A CA 1
ATOM 593 C C . ASP A 1 81 ? -17.703 -3.881 -0.604 1 80.75 81 ASP A C 1
ATOM 595 O O . ASP A 1 81 ? -18.703 -3.455 -1.187 1 80.75 81 ASP A O 1
ATOM 599 N N . THR A 1 82 ? -17.75 -5.09 0.08 1 69.25 82 THR A N 1
ATOM 600 C CA . THR A 1 82 ? -19.047 -5.648 0.464 1 69.25 82 THR A CA 1
ATOM 601 C C . THR A 1 82 ? -19.828 -4.656 1.32 1 69.25 82 THR A C 1
ATOM 603 O O . THR A 1 82 ? -21.062 -4.617 1.269 1 69.25 82 THR A O 1
ATOM 606 N N . VAL A 1 83 ? -19.141 -4.25 2.568 1 51.94 83 VAL A N 1
ATOM 607 C CA . VAL A 1 83 ? -19.969 -3.602 3.58 1 51.94 83 VAL A CA 1
ATOM 608 C C . VAL A 1 83 ? -20.406 -2.227 3.084 1 51.94 83 VAL A C 1
ATOM 610 O O . VAL A 1 83 ? -19.578 -1.33 2.906 1 51.94 83 VAL A O 1
ATOM 613 N N . SER A 1 84 ? -20.469 -1.75 1.979 1 45.5 84 SER A N 1
ATOM 614 C CA . SER A 1 84 ? -21.031 -0.446 2.312 1 45.5 84 SER A CA 1
ATOM 615 C C . SER A 1 84 ? -22.141 -0.573 3.354 1 45.5 84 SER A C 1
ATOM 617 O O . SER A 1 84 ? -23.141 -1.24 3.117 1 45.5 84 SER A O 1
ATOM 619 N N . ALA A 1 85 ? -21.609 -0.841 4.605 1 38.88 85 ALA A N 1
ATOM 620 C CA . ALA A 1 85 ? -22.594 -0.951 5.691 1 38.88 85 ALA A CA 1
ATOM 621 C C . ALA A 1 85 ? -23.922 -0.319 5.301 1 38.88 85 ALA A C 1
ATOM 623 O O . ALA A 1 85 ? -24.938 -0.562 5.945 1 38.88 85 ALA A O 1
ATOM 624 N N . THR A 1 86 ? -23.75 1.069 5.18 1 41.28 86 THR A N 1
ATOM 625 C CA . THR A 1 86 ? -25.062 1.703 5.125 1 41.28 86 THR A CA 1
ATOM 626 C C . THR A 1 86 ? -25.922 1.095 4.016 1 41.28 86 THR A C 1
ATOM 628 O O . THR A 1 86 ? -26.359 -0.049 4.125 1 41.28 86 THR A O 1
ATOM 631 N N . ASN A 1 87 ? -26.594 2.094 3.188 1 43.59 87 ASN A N 1
ATOM 632 C CA . ASN A 1 87 ? -27.797 1.985 2.363 1 43.59 87 ASN A CA 1
ATOM 633 C C . ASN A 1 87 ? -27.547 1.148 1.112 1 43.59 87 ASN A C 1
ATOM 635 O O . ASN A 1 87 ? -28.266 1.26 0.127 1 43.59 87 ASN A O 1
ATOM 639 N N . ASN A 1 88 ? -27.125 -0.089 1.097 1 48.97 88 ASN A N 1
ATOM 640 C CA . ASN A 1 88 ? -27.281 -1.077 0.033 1 48.97 88 ASN A CA 1
ATOM 641 C C . ASN A 1 88 ? -26.5 -0.667 -1.221 1 48.97 88 ASN A C 1
ATOM 643 O O . ASN A 1 88 ? -26.688 -1.266 -2.283 1 48.97 88 ASN A O 1
ATOM 647 N N . THR A 1 89 ? -25.938 0.518 -1.283 1 55.88 89 THR A N 1
ATOM 648 C CA . THR A 1 89 ? -25.391 0.815 -2.6 1 55.88 89 THR A CA 1
ATOM 649 C C . THR A 1 89 ? -23.906 0.429 -2.666 1 55.88 89 THR A C 1
ATOM 651 O O . THR A 1 89 ? -23.109 0.839 -1.815 1 55.88 89 THR A O 1
ATOM 654 N N . ILE A 1 90 ? -23.625 -0.607 -3.326 1 62.19 90 ILE A N 1
ATOM 655 C CA . ILE A 1 90 ? -22.281 -1.039 -3.717 1 62.19 90 ILE A CA 1
ATOM 656 C C . ILE A 1 90 ? -21.531 0.128 -4.348 1 62.19 90 ILE A C 1
ATOM 658 O O . ILE A 1 90 ? -21.953 0.667 -5.375 1 62.19 90 ILE A O 1
ATOM 662 N N . GLN A 1 91 ? -20.578 0.699 -3.619 1 79.5 91 GLN A N 1
ATOM 663 C CA . GLN A 1 91 ? -19.797 1.789 -4.199 1 79.5 91 GLN A CA 1
ATOM 664 C C . GLN A 1 91 ? -18.438 1.291 -4.703 1 79.5 91 GLN A C 1
ATOM 666 O O . GLN A 1 91 ? -17.812 0.436 -4.074 1 79.5 91 GLN A O 1
ATOM 671 N N . THR A 1 92 ? -18.156 1.673 -5.961 1 90.19 92 THR A N 1
ATOM 672 C CA . THR A 1 92 ? -16.906 1.308 -6.641 1 90.19 92 THR A CA 1
ATOM 673 C C . THR A 1 92 ? -15.875 2.42 -6.508 1 90.19 92 THR A C 1
ATOM 675 O O . THR A 1 92 ? -16.203 3.602 -6.617 1 90.19 92 THR A O 1
ATOM 678 N N . SER A 1 93 ? -14.688 2.107 -6.125 1 93.5 93 SER A N 1
ATOM 679 C CA . SER A 1 93 ? -13.57 3.043 -6.043 1 93.5 93 SER A CA 1
ATOM 680 C C . SER A 1 93 ? -12.422 2.613 -6.953 1 93.5 93 SER A C 1
ATOM 682 O O . SER A 1 93 ? -12.266 1.425 -7.242 1 93.5 93 SER A O 1
ATOM 684 N N . PRO A 1 94 ? -11.641 3.543 -7.445 1 93.88 94 PRO A N 1
ATOM 685 C CA . PRO A 1 94 ? -10.562 3.221 -8.375 1 93.88 94 PRO A CA 1
ATOM 686 C C . PRO A 1 94 ? -9.375 2.539 -7.695 1 93.88 94 PRO A C 1
ATOM 688 O O . PRO A 1 94 ? -9.102 2.803 -6.52 1 93.88 94 PRO A O 1
ATOM 691 N N . VAL A 1 95 ? -8.781 1.678 -8.453 1 95.12 95 VAL A N 1
ATOM 692 C CA . VAL A 1 95 ? -7.566 0.976 -8.055 1 95.12 95 VAL A CA 1
ATOM 693 C C . VAL A 1 95 ? -6.406 1.402 -8.953 1 95.12 95 VAL A C 1
ATOM 695 O O . VAL A 1 95 ? -6.562 1.5 -10.172 1 95.12 95 VAL A O 1
ATOM 698 N N . PHE A 1 96 ? -5.273 1.679 -8.305 1 94.38 96 PHE A N 1
ATOM 699 C CA . PHE A 1 96 ? -4.016 1.949 -8.992 1 94.38 96 PHE A CA 1
ATOM 700 C C . PHE A 1 96 ? -2.902 1.062 -8.453 1 94.38 96 PHE A C 1
ATOM 702 O O . PHE A 1 96 ? -2.668 1.017 -7.238 1 94.38 96 PHE A O 1
ATOM 709 N N . GLY A 1 97 ? -2.299 0.367 -9.422 1 95.81 97 GLY A N 1
ATOM 710 C CA . GLY A 1 97 ? -1.281 -0.533 -8.906 1 95.81 97 GLY A CA 1
ATOM 711 C C . GLY A 1 97 ? -0.169 -0.812 -9.898 1 95.81 97 GLY A C 1
ATOM 712 O O . GLY A 1 97 ? -0.124 -0.209 -10.969 1 95.81 97 GLY A O 1
ATOM 713 N N . VAL A 1 98 ? 0.798 -1.585 -9.422 1 96 98 VAL A N 1
ATOM 714 C CA . VAL A 1 98 ? 1.931 -2.025 -10.234 1 96 98 VAL A CA 1
ATOM 715 C C . VAL A 1 98 ? 2.326 -3.447 -9.836 1 96 98 VAL A C 1
ATOM 717 O O . VAL A 1 98 ? 2.16 -3.848 -8.688 1 96 98 VAL A O 1
ATOM 720 N N . GLN A 1 99 ? 2.75 -4.215 -10.828 1 96.12 99 GLN A N 1
ATOM 721 C CA . GLN A 1 99 ? 3.273 -5.555 -10.57 1 96.12 99 GLN A CA 1
ATOM 722 C C . GLN A 1 99 ? 4.656 -5.73 -11.188 1 96.12 99 GLN A C 1
ATOM 724 O O . GLN A 1 99 ? 5.023 -5.008 -12.117 1 96.12 99 GLN A O 1
ATOM 729 N N . HIS A 1 100 ? 5.371 -6.625 -10.594 1 94.94 100 HIS A N 1
ATOM 730 C CA . HIS A 1 100 ? 6.59 -7.082 -11.25 1 94.94 100 HIS A CA 1
ATOM 731 C C . HIS A 1 100 ? 6.277 -8.07 -12.359 1 94.94 100 HIS A C 1
ATOM 733 O O . HIS A 1 100 ? 5.238 -8.742 -12.336 1 94.94 100 HIS A O 1
ATOM 739 N N . LYS A 1 101 ? 7.211 -8.07 -13.305 1 89.94 101 LYS A N 1
ATOM 740 C CA . LYS A 1 101 ? 7.043 -9.008 -14.414 1 89.94 101 LYS A CA 1
ATOM 741 C C . LYS A 1 101 ? 7.652 -10.367 -14.086 1 89.94 101 LYS A C 1
ATOM 743 O O . LYS A 1 101 ? 8.875 -10.516 -14.078 1 89.94 101 LYS A O 1
ATOM 748 N N . SER A 1 102 ? 6.844 -11.312 -13.828 1 90.75 102 SER A N 1
ATOM 749 C CA . SER A 1 102 ? 7.242 -12.688 -13.547 1 90.75 102 SER A CA 1
ATOM 750 C C . SER A 1 102 ? 6.055 -13.641 -13.672 1 90.75 102 SER A C 1
ATOM 752 O O . SER A 1 102 ? 4.922 -13.203 -13.875 1 90.75 102 SER A O 1
ATOM 754 N N . ALA A 1 103 ? 6.348 -14.938 -13.562 1 90.19 103 ALA A N 1
ATOM 755 C CA . ALA A 1 103 ? 5.301 -15.953 -13.68 1 90.19 103 ALA A CA 1
ATOM 756 C C . ALA A 1 103 ? 4.293 -15.828 -12.547 1 90.19 103 ALA A C 1
ATOM 758 O O . ALA A 1 103 ? 3.096 -16.062 -12.742 1 90.19 103 ALA 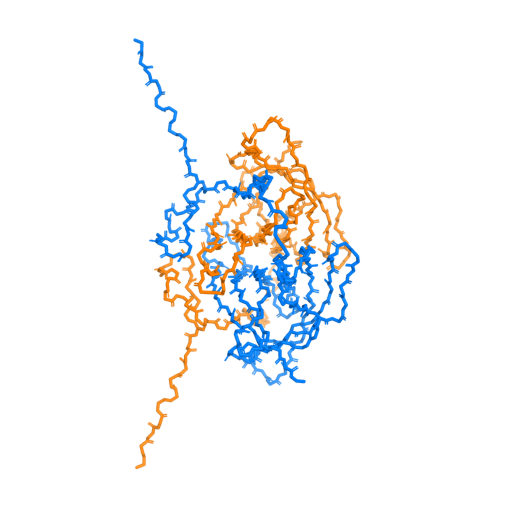A O 1
ATOM 759 N N . GLN A 1 104 ? 4.758 -15.562 -11.406 1 92.56 104 GLN A N 1
ATOM 760 C CA . GLN A 1 104 ? 3.938 -15.336 -10.219 1 92.56 104 GLN A CA 1
ATOM 761 C C . GLN A 1 104 ? 4.273 -14 -9.562 1 92.56 104 GLN A C 1
ATOM 763 O O . GLN A 1 104 ? 4.988 -13.953 -8.562 1 92.56 104 GLN A O 1
ATOM 768 N N . PRO A 1 105 ? 3.73 -12.953 -10.125 1 95.19 105 PRO A N 1
ATOM 769 C CA . PRO A 1 105 ? 4.211 -11.602 -9.844 1 95.19 105 PRO A CA 1
ATOM 770 C C . PRO A 1 105 ? 3.832 -11.117 -8.445 1 95.19 105 PRO A C 1
ATOM 772 O O . PRO A 1 105 ? 2.73 -11.406 -7.969 1 95.19 105 PRO A O 1
ATOM 775 N N . VAL A 1 106 ? 4.797 -10.406 -7.816 1 96.31 106 VAL A N 1
ATOM 776 C CA . VAL A 1 106 ? 4.516 -9.547 -6.668 1 96.31 106 VAL A CA 1
ATOM 777 C C . VAL A 1 106 ? 3.908 -8.234 -7.145 1 96.31 106 VAL A C 1
ATOM 779 O O . VAL A 1 106 ? 4.301 -7.695 -8.18 1 96.31 106 VAL A O 1
ATOM 782 N N . PHE A 1 107 ? 2.936 -7.75 -6.355 1 97.12 107 PHE A N 1
ATOM 783 C CA . PHE A 1 107 ? 2.246 -6.535 -6.77 1 97.12 107 PHE A CA 1
ATOM 784 C C . PHE A 1 107 ? 1.895 -5.676 -5.562 1 97.12 107 PHE A C 1
ATOM 786 O O . PHE A 1 107 ? 1.944 -6.145 -4.422 1 97.12 107 PHE A O 1
ATOM 793 N N . GLY A 1 108 ? 1.627 -4.457 -5.805 1 98 108 GLY A N 1
ATOM 794 C CA . GLY A 1 108 ? 1.013 -3.516 -4.883 1 98 108 GLY A CA 1
ATOM 795 C C . GLY A 1 108 ? -0.006 -2.609 -5.547 1 98 108 GLY A C 1
ATOM 796 O O . GLY A 1 108 ? 0.125 -2.279 -6.727 1 98 108 GLY A O 1
ATOM 797 N N . PHE A 1 109 ? -1.002 -2.275 -4.723 1 97.25 109 PHE A N 1
ATOM 798 C CA . PHE A 1 109 ? -1.958 -1.332 -5.289 1 97.25 109 PHE A CA 1
ATOM 799 C C . PHE A 1 109 ? -2.623 -0.51 -4.191 1 97.25 109 PHE A C 1
ATOM 801 O O . PHE A 1 109 ? -2.557 -0.867 -3.016 1 97.25 109 PHE A O 1
ATOM 808 N N . THR A 1 110 ? -3.205 0.596 -4.621 1 97.06 110 THR A N 1
ATOM 809 C CA . THR A 1 110 ? -3.904 1.54 -3.756 1 97.06 110 THR A CA 1
ATOM 810 C C . THR A 1 110 ? -5.367 1.671 -4.168 1 97.06 110 THR A C 1
ATOM 812 O O . THR A 1 110 ? -5.676 1.769 -5.359 1 97.06 110 THR A O 1
ATOM 815 N N . VAL A 1 111 ? -6.191 1.574 -3.197 1 94.94 111 VAL A N 1
ATOM 816 C CA . VAL A 1 111 ? -7.602 1.902 -3.383 1 94.94 111 VAL A CA 1
ATOM 817 C C . VAL A 1 111 ? -7.887 3.293 -2.82 1 94.94 111 VAL A C 1
ATOM 819 O O . VAL A 1 111 ? -7.66 3.551 -1.637 1 94.94 111 VAL A O 1
ATOM 822 N N . ASN A 1 112 ? -8.266 4.148 -3.621 1 93.06 112 ASN A N 1
ATOM 823 C CA . ASN A 1 112 ? -8.688 5.492 -3.225 1 93.06 112 ASN A CA 1
ATOM 824 C C . ASN A 1 112 ? -10.195 5.578 -3.045 1 93.06 112 ASN A C 1
ATOM 826 O O . ASN A 1 112 ? -10.93 5.832 -4.004 1 93.06 112 ASN A O 1
ATOM 830 N N . TRP A 1 113 ? -10.633 5.516 -1.828 1 91 113 TRP A N 1
ATOM 831 C CA . TRP A 1 113 ? -12.062 5.406 -1.558 1 91 113 TRP A CA 1
ATOM 832 C C . TRP A 1 113 ? -12.789 6.691 -1.94 1 91 113 TRP A C 1
ATOM 834 O O . TRP A 1 113 ? -12.406 7.781 -1.502 1 91 113 TRP A O 1
ATOM 844 N N . LYS A 1 114 ? -13.82 6.598 -2.686 1 89.25 114 LYS A N 1
ATOM 845 C CA . LYS A 1 114 ? -14.57 7.758 -3.158 1 89.25 114 LYS A CA 1
ATOM 846 C C . LYS A 1 114 ? -15.555 8.25 -2.1 1 89.25 114 LYS A C 1
ATOM 848 O O . LYS A 1 114 ? -15.984 9.406 -2.129 1 89.25 114 LYS A O 1
ATOM 853 N N . PHE A 1 115 ? -15.875 7.488 -1.199 1 86.75 115 PHE A N 1
ATOM 854 C CA . PHE A 1 115 ? -16.969 7.812 -0.283 1 86.75 115 PHE A CA 1
ATOM 855 C C . PHE A 1 115 ? -16.438 8.039 1.129 1 86.75 115 PHE A C 1
ATOM 857 O O . PHE A 1 115 ? -17.219 8.219 2.066 1 86.75 115 PHE A O 1
ATOM 864 N N . ALA A 1 116 ? -15.211 7.914 1.317 1 86.62 116 ALA A N 1
ATOM 865 C CA . ALA A 1 116 ? -14.57 8.156 2.605 1 86.62 116 ALA A CA 1
ATOM 866 C C . ALA A 1 116 ? -13.188 8.773 2.42 1 86.62 116 ALA A C 1
ATOM 868 O O . ALA A 1 116 ? -12.492 8.477 1.448 1 86.62 116 ALA A O 1
ATOM 869 N N . GLU A 1 117 ? -12.82 9.641 3.371 1 91.38 117 GLU A N 1
ATOM 870 C CA . GLU A 1 117 ? -11.445 10.125 3.373 1 91.38 117 GLU A CA 1
ATOM 871 C C . GLU A 1 117 ? -10.5 9.102 3.977 1 91.38 117 GLU A C 1
ATOM 873 O O . GLU A 1 117 ? -9.992 9.289 5.086 1 91.38 117 GLU A O 1
ATOM 878 N N . SER A 1 118 ? -10.344 8.07 3.3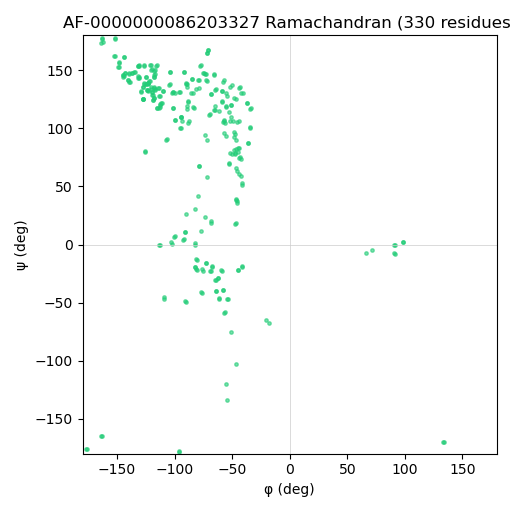26 1 92.94 118 SER A N 1
ATOM 879 C CA . SER A 1 118 ? -9.523 6.922 3.697 1 92.94 118 SER A CA 1
ATOM 880 C C . SER A 1 118 ? -8.836 6.32 2.48 1 92.94 118 SER A C 1
ATOM 882 O O . SER A 1 118 ? -9.328 6.438 1.356 1 92.94 118 SER A O 1
ATOM 884 N N . THR A 1 119 ? -7.691 5.812 2.748 1 95.25 119 THR A N 1
ATOM 885 C CA . THR A 1 119 ? -6.93 5.141 1.7 1 95.25 119 THR A CA 1
ATOM 886 C C . THR A 1 119 ? -6.516 3.742 2.146 1 95.25 119 THR A C 1
ATOM 888 O O . THR A 1 119 ? -6.098 3.549 3.291 1 95.25 119 THR A O 1
ATOM 891 N N . THR A 1 120 ? -6.676 2.748 1.244 1 95.5 120 THR A N 1
ATOM 892 C CA . THR A 1 120 ? -6.203 1.393 1.501 1 95.5 120 THR A CA 1
ATOM 893 C C . THR A 1 120 ? -5.129 0.993 0.491 1 95.5 120 THR A C 1
ATOM 895 O O . THR A 1 120 ? -5.266 1.258 -0.705 1 95.5 120 THR A O 1
ATOM 898 N N . VAL A 1 121 ? -4.062 0.437 1.008 1 97.44 121 VAL A N 1
ATOM 899 C CA . VAL A 1 121 ? -3.025 -0.109 0.139 1 97.44 121 VAL A CA 1
ATOM 900 C C . VAL A 1 121 ? -2.908 -1.616 0.357 1 97.44 121 VAL A C 1
ATOM 902 O O . VAL A 1 121 ? -3.121 -2.107 1.468 1 97.44 121 VAL A O 1
ATOM 905 N N . PHE A 1 122 ? -2.584 -2.332 -0.724 1 97.06 122 PHE A N 1
ATOM 906 C CA . PHE A 1 122 ? -2.387 -3.777 -0.715 1 97.06 122 PHE A CA 1
ATOM 907 C C . PHE A 1 122 ? -1.003 -4.137 -1.241 1 97.06 122 PHE A C 1
ATOM 909 O O . PHE A 1 122 ? -0.522 -3.535 -2.203 1 97.06 122 PHE A O 1
ATOM 916 N N . VAL A 1 123 ? -0.388 -5.074 -0.609 1 97.19 123 VAL A N 1
ATOM 917 C CA . VAL A 1 123 ? 0.672 -5.852 -1.245 1 97.19 123 VAL A CA 1
ATOM 918 C C . VAL A 1 123 ? 0.245 -7.312 -1.362 1 97.19 123 VAL A C 1
ATOM 920 O O . VAL A 1 123 ? -0.561 -7.797 -0.564 1 97.19 123 VAL A O 1
ATOM 923 N N . GLY A 1 124 ? 0.875 -7.961 -2.398 1 96.81 124 GLY A N 1
ATOM 924 C CA . GLY A 1 124 ? 0.582 -9.375 -2.525 1 96.81 124 GLY A CA 1
ATOM 925 C C . GLY A 1 124 ? 1.37 -10.055 -3.631 1 96.81 124 GLY A C 1
ATOM 926 O O . GLY A 1 124 ? 2.291 -9.461 -4.195 1 96.81 124 GLY A O 1
ATOM 927 N N . GLN A 1 125 ? 1.03 -11.281 -3.781 1 96.12 125 GLN A N 1
ATOM 928 C CA . GLN A 1 125 ? 1.581 -12.117 -4.844 1 96.12 125 GLN A CA 1
ATOM 929 C C . GLN A 1 125 ? 0.505 -13.008 -5.453 1 96.12 125 GLN A C 1
ATOM 931 O O . GLN A 1 125 ? -0.362 -13.523 -4.742 1 96.12 125 GLN A O 1
ATOM 936 N N . CYS A 1 126 ? 0.585 -13.117 -6.766 1 96.19 126 CYS A N 1
ATOM 937 C CA . CYS A 1 126 ? -0.312 -14.008 -7.492 1 96.19 126 CYS A CA 1
ATOM 938 C C . CYS A 1 126 ? 0.268 -15.414 -7.582 1 96.19 126 CYS A C 1
ATOM 940 O O . CYS A 1 126 ? 1.357 -15.609 -8.125 1 96.19 126 CYS A O 1
ATOM 942 N N . PHE A 1 127 ? -0.493 -16.391 -7.082 1 94.38 127 PHE A N 1
ATOM 943 C CA . PHE A 1 127 ? -0.036 -17.781 -7.09 1 94.38 127 PHE A CA 1
ATOM 944 C C . PHE A 1 127 ? -0.964 -18.656 -7.926 1 94.38 127 PHE A C 1
ATOM 946 O O . PHE A 1 127 ? -2.166 -18.391 -8 1 94.38 127 PHE A O 1
ATOM 953 N N . LEU A 1 128 ? -0.359 -19.547 -8.555 1 91.62 128 LEU A N 1
ATOM 954 C CA . LEU A 1 128 ? -1.106 -20.688 -9.062 1 91.62 128 LEU A CA 1
ATOM 955 C C . LEU A 1 128 ? -1.053 -21.859 -8.078 1 91.62 128 LEU A C 1
ATOM 957 O O . LEU A 1 128 ? -0 -22.469 -7.898 1 91.62 128 LEU A O 1
ATOM 961 N N . ALA A 1 129 ? -2.197 -22.094 -7.492 1 83.5 129 ALA A N 1
ATOM 962 C CA . ALA A 1 129 ? -2.246 -23.172 -6.508 1 83.5 129 ALA A CA 1
ATOM 963 C C . ALA A 1 129 ? -2.131 -24.531 -7.184 1 83.5 129 ALA A C 1
ATOM 965 O O . ALA A 1 129 ? -2.205 -24.625 -8.406 1 83.5 129 ALA A O 1
ATOM 966 N N . ALA A 1 130 ? -1.909 -25.484 -6.352 1 82.62 130 ALA A N 1
ATOM 967 C CA . ALA A 1 130 ? -1.722 -26.844 -6.848 1 82.62 130 ALA A CA 1
ATOM 968 C C . ALA A 1 130 ? -2.977 -27.344 -7.555 1 82.62 130 ALA A C 1
ATOM 970 O O . ALA A 1 130 ? -2.891 -28.156 -8.484 1 82.62 130 ALA A O 1
ATOM 971 N N . ASP A 1 131 ? -4.098 -26.859 -7.164 1 84.81 131 ASP A N 1
ATOM 972 C CA . ASP A 1 131 ? -5.359 -27.297 -7.754 1 84.81 131 ASP A CA 1
ATOM 973 C C . ASP A 1 131 ? -5.641 -26.562 -9.062 1 84.81 131 ASP A C 1
ATOM 975 O O . ASP A 1 131 ? -6.688 -26.766 -9.688 1 84.81 131 ASP A O 1
ATOM 979 N N . GLY A 1 132 ? -4.711 -25.688 -9.461 1 86.94 132 GLY A N 1
ATOM 980 C CA . GLY A 1 132 ? -4.852 -24.984 -10.727 1 86.94 132 GLY A CA 1
ATOM 981 C C . GLY A 1 132 ? -5.582 -23.672 -10.594 1 86.94 132 GLY A C 1
ATOM 982 O O . GLY A 1 132 ? -5.848 -23 -11.594 1 86.94 132 GLY A O 1
ATOM 983 N N . LYS A 1 133 ? -5.941 -23.438 -9.383 1 90.69 133 LYS A N 1
ATOM 984 C CA . LYS A 1 133 ? -6.641 -22.172 -9.164 1 90.69 133 LYS A CA 1
ATOM 985 C C . LYS A 1 133 ? -5.664 -21.047 -8.828 1 90.69 133 LYS A C 1
ATOM 987 O O . LYS A 1 133 ? -4.703 -21.25 -8.086 1 90.69 133 LYS A O 1
ATOM 992 N N . GLU A 1 134 ? -5.969 -19.953 -9.438 1 94.25 134 GLU A N 1
ATOM 993 C CA . GLU A 1 134 ? -5.16 -18.781 -9.133 1 94.25 134 GLU A CA 1
ATOM 994 C C . GLU A 1 134 ? -5.66 -18.062 -7.875 1 94.25 134 GLU A C 1
ATOM 996 O O . GLU A 1 134 ? -6.871 -18 -7.637 1 94.25 134 GLU A O 1
ATOM 1001 N N . GLN A 1 135 ? -4.723 -17.578 -7.105 1 95.06 135 GLN A N 1
ATOM 1002 C CA . GLN A 1 135 ? -5.059 -16.844 -5.887 1 95.06 135 GLN A CA 1
ATOM 1003 C C . GLN A 1 135 ? -4.129 -15.648 -5.691 1 95.06 135 GLN A C 1
ATOM 1005 O O . GLN A 1 135 ? -2.943 -15.719 -6.02 1 95.06 135 GLN A O 1
ATOM 1010 N N . LEU A 1 136 ? -4.727 -14.609 -5.234 1 96.38 136 LEU A N 1
ATOM 1011 C CA . LEU A 1 136 ? -3.941 -13.477 -4.766 1 96.38 136 LEU A CA 1
ATOM 1012 C C . LEU A 1 136 ? -3.818 -13.492 -3.246 1 96.38 136 LEU A C 1
ATOM 1014 O O . LEU A 1 136 ? -4.805 -13.281 -2.537 1 96.38 136 LEU A O 1
ATOM 1018 N N . GLN A 1 137 ? -2.709 -13.805 -2.764 1 95.88 137 GLN A N 1
ATOM 1019 C CA . GLN A 1 137 ? -2.441 -13.633 -1.339 1 95.88 137 GLN A CA 1
ATOM 1020 C C . GLN A 1 137 ? -2.014 -12.203 -1.024 1 95.88 137 GLN A C 1
ATOM 1022 O O . GLN A 1 137 ? -0.994 -11.734 -1.529 1 95.88 137 GLN A O 1
ATOM 1027 N N . THR A 1 138 ? -2.84 -11.492 -0.183 1 95.69 138 THR A N 1
ATOM 1028 C CA . THR A 1 138 ? -2.574 -10.07 -0 1 95.69 138 THR A CA 1
ATOM 1029 C C . THR A 1 138 ? -2.574 -9.711 1.481 1 95.69 138 THR A C 1
ATOM 1031 O O . THR A 1 138 ? -3.166 -10.414 2.301 1 95.69 138 THR A O 1
ATOM 1034 N N . THR A 1 139 ? -1.866 -8.68 1.849 1 94.69 139 THR A N 1
ATOM 1035 C CA . THR A 1 139 ? -1.924 -7.914 3.092 1 94.69 139 THR A CA 1
ATOM 1036 C C . THR A 1 139 ? -2.229 -6.445 2.811 1 94.69 139 THR A C 1
ATOM 1038 O O . THR A 1 139 ? -1.726 -5.879 1.839 1 94.69 139 THR A O 1
ATOM 1041 N N . TRP A 1 140 ? -3.074 -5.863 3.689 1 94.69 140 TRP A N 1
ATOM 1042 C CA . TRP A 1 140 ? -3.463 -4.484 3.41 1 94.69 140 TRP A CA 1
ATOM 1043 C C . TRP A 1 140 ? -3.293 -3.607 4.648 1 94.69 140 TRP A C 1
ATOM 1045 O O . TRP A 1 140 ? -3.254 -4.113 5.773 1 94.69 140 TRP A O 1
ATOM 1055 N N . LEU A 1 141 ? -3.09 -2.318 4.395 1 94.56 141 LEU A N 1
ATOM 1056 C CA . LEU A 1 141 ? -3.168 -1.229 5.363 1 94.56 141 LEU A CA 1
ATOM 1057 C C . LEU A 1 141 ? -4.273 -0.246 4.988 1 94.56 141 LEU A C 1
ATOM 1059 O O . LEU A 1 141 ? -4.434 0.093 3.812 1 94.56 141 LEU A O 1
ATOM 1063 N N . GLN A 1 142 ? -5 0.105 5.969 1 92.81 142 GLN A N 1
ATOM 1064 C CA . GLN A 1 142 ? -5.984 1.167 5.793 1 92.81 142 GLN A CA 1
ATOM 1065 C C . GLN A 1 142 ? -5.695 2.348 6.715 1 92.81 142 GLN A C 1
ATOM 1067 O O . GLN A 1 142 ? -5.48 2.166 7.914 1 92.81 142 GLN A O 1
ATOM 1072 N N . ARG A 1 143 ? -5.641 3.527 6.172 1 93.25 143 ARG A N 1
ATOM 1073 C CA . ARG A 1 143 ? -5.461 4.758 6.934 1 93.25 143 ARG A CA 1
ATOM 1074 C C . ARG A 1 143 ? -6.684 5.66 6.816 1 93.25 143 ARG A C 1
ATOM 1076 O O . ARG A 1 143 ? -7.027 6.113 5.723 1 93.25 143 ARG A O 1
ATOM 1083 N N . ASP A 1 144 ? -7.273 5.883 7.93 1 92.19 144 ASP A N 1
ATOM 1084 C CA . ASP A 1 144 ? -8.367 6.852 8.008 1 92.19 144 ASP A CA 1
ATOM 1085 C C . ASP A 1 144 ? -7.84 8.234 8.375 1 92.19 144 ASP A C 1
ATOM 1087 O O . ASP A 1 144 ? -6.832 8.359 9.07 1 92.19 144 ASP A O 1
ATOM 1091 N N . LYS A 1 145 ? -8.531 9.203 7.871 1 92.38 145 LYS A N 1
ATOM 1092 C CA . LYS A 1 145 ? -8.164 10.562 8.258 1 92.38 145 LYS A CA 1
ATOM 1093 C C . LYS A 1 145 ? -8.25 10.75 9.773 1 92.38 145 LYS A C 1
ATOM 1095 O O . LYS A 1 145 ? -9.211 10.289 10.398 1 92.38 145 LYS A O 1
ATOM 1100 N N . GLU A 1 146 ? -7.207 11.32 10.312 1 90.25 146 GLU A N 1
ATOM 1101 C CA . GLU A 1 146 ? -7.133 11.625 11.734 1 90.25 146 GLU A CA 1
ATOM 1102 C C . GLU A 1 146 ? -6.879 13.109 11.969 1 90.25 146 GLU A C 1
ATOM 1104 O O . GLU A 1 146 ? -6.102 13.734 11.242 1 90.25 146 GLU A O 1
ATOM 1109 N N . GLY A 1 147 ? -7.555 13.625 12.922 1 85.75 147 GLY A N 1
ATOM 1110 C CA . GLY A 1 147 ? -7.473 15.055 13.188 1 85.75 147 GLY A CA 1
ATOM 1111 C C . GLY A 1 147 ? -6.184 15.461 13.875 1 85.75 147 GLY A C 1
ATOM 1112 O O . GLY A 1 147 ? -5.828 16.641 13.891 1 85.75 147 GLY A O 1
ATOM 1113 N N . SER A 1 148 ? -5.582 14.516 14.516 1 84.31 148 SER A N 1
ATOM 1114 C CA . SER A 1 148 ? -4.387 14.867 15.273 1 84.31 148 SER A CA 1
ATOM 1115 C C . SER A 1 148 ? -3.234 13.922 14.969 1 84.31 148 SER A C 1
ATOM 1117 O O . SER A 1 148 ? -3.441 12.711 14.805 1 84.31 148 SER A O 1
ATOM 1119 N N . LEU A 1 149 ? -2.066 14.523 14.945 1 84.25 149 LEU A N 1
ATOM 1120 C CA . LEU A 1 149 ? -0.838 13.758 14.75 1 84.25 149 LEU A CA 1
ATOM 1121 C C . LEU A 1 149 ? -0.688 12.688 15.828 1 84.25 149 LEU A C 1
ATOM 1123 O O . LEU A 1 149 ? -0.272 11.562 15.539 1 84.25 149 LEU A O 1
ATOM 1127 N N . ALA A 1 150 ? -1.032 12.977 17.062 1 80.06 150 ALA A N 1
ATOM 1128 C CA . ALA A 1 150 ? -0.854 12.094 18.203 1 80.06 150 ALA A CA 1
ATOM 1129 C C . ALA A 1 150 ? -1.705 10.836 18.062 1 80.06 150 ALA A C 1
ATOM 1131 O O . ALA A 1 150 ? -1.314 9.758 18.516 1 80.06 150 ALA A O 1
ATOM 1132 N N . ASN A 1 151 ? -2.793 10.922 17.438 1 79.69 151 ASN A N 1
ATOM 1133 C CA . ASN A 1 151 ? -3.705 9.797 17.266 1 79.69 151 ASN A CA 1
ATOM 1134 C C . ASN A 1 151 ? -3.562 9.156 15.891 1 79.69 151 ASN A C 1
ATOM 1136 O O . ASN A 1 151 ? -4.371 8.305 15.508 1 79.69 151 ASN A O 1
ATOM 1140 N N . GLY A 1 152 ? -2.596 9.586 15.156 1 79.19 152 GLY A N 1
ATOM 1141 C CA . GLY A 1 152 ? -2.467 9.18 13.758 1 79.19 152 GLY A CA 1
ATOM 1142 C C . GLY A 1 152 ? -2.285 7.688 13.586 1 79.19 152 GLY A C 1
ATOM 1143 O O . GLY A 1 152 ? -2.955 7.066 12.758 1 79.19 152 GLY A O 1
ATOM 1144 N N . LEU A 1 153 ? -1.444 7.152 14.328 1 79.12 153 LEU A N 1
ATOM 1145 C CA . LEU A 1 153 ? -1.129 5.742 14.141 1 79.12 153 LEU A CA 1
ATOM 1146 C C . LEU A 1 153 ? -2.314 4.863 14.523 1 79.12 153 LEU A C 1
ATOM 1148 O O . LEU A 1 153 ? -2.451 3.744 14.023 1 79.12 153 LEU A O 1
ATOM 1152 N N . LYS A 1 154 ? -3.205 5.395 15.367 1 81.44 154 LYS A N 1
ATOM 1153 C CA . LYS A 1 154 ? -4.402 4.656 15.758 1 81.44 154 LYS A CA 1
ATOM 1154 C C . LYS A 1 154 ? -5.406 4.586 14.609 1 81.44 154 LYS A C 1
ATOM 1156 O O . LYS A 1 154 ? -6.324 3.766 14.633 1 81.44 154 LYS A O 1
ATOM 1161 N N . ALA A 1 155 ? -5.195 5.395 13.688 1 89.25 155 ALA A N 1
ATOM 1162 C CA . ALA A 1 155 ? -6.125 5.461 12.562 1 89.25 155 ALA A CA 1
ATOM 1163 C C . ALA A 1 155 ? -5.688 4.527 11.438 1 89.25 155 ALA A C 1
ATOM 1165 O O . ALA A 1 155 ? -6.191 4.617 10.312 1 89.25 155 ALA A O 1
ATOM 1166 N N . THR A 1 156 ? -4.707 3.662 11.719 1 89.38 156 THR A N 1
ATOM 1167 C CA . THR A 1 156 ? -4.23 2.719 10.711 1 89.38 156 THR A CA 1
ATOM 1168 C C . THR A 1 156 ? -4.633 1.292 11.07 1 89.38 156 THR A C 1
ATOM 1170 O O . THR A 1 156 ? -4.449 0.863 12.211 1 89.38 156 THR A O 1
ATOM 1173 N N . TRP A 1 157 ? -5.172 0.61 10.109 1 89.44 157 TRP A N 1
ATOM 1174 C CA . TRP A 1 157 ? -5.582 -0.783 10.25 1 89.44 157 TRP A CA 1
ATOM 1175 C C . TRP A 1 157 ? -4.793 -1.684 9.312 1 89.44 157 TRP A C 1
ATOM 1177 O O . TRP A 1 157 ? -4.363 -1.248 8.242 1 89.44 157 TRP A O 1
ATOM 1187 N N . VAL A 1 158 ? -4.633 -2.895 9.789 1 88.75 158 VAL A N 1
ATOM 1188 C CA . VAL A 1 158 ? -3.928 -3.879 8.969 1 88.75 158 VAL A CA 1
ATOM 1189 C C . VAL A 1 158 ? -4.727 -5.18 8.922 1 88.75 158 VAL A C 1
ATOM 1191 O O . VAL A 1 158 ? -5.41 -5.531 9.891 1 88.75 158 VAL A O 1
ATOM 1194 N N . GLY A 1 159 ? -4.68 -5.828 7.797 1 89.19 159 GLY A N 1
ATOM 1195 C CA . GLY A 1 159 ? -5.316 -7.129 7.656 1 89.19 159 GLY A CA 1
ATOM 1196 C C . GLY A 1 159 ? -4.832 -7.902 6.445 1 89.19 159 GLY A C 1
ATOM 1197 O O . GLY A 1 159 ? -3.914 -7.465 5.746 1 89.19 159 GLY A O 1
ATOM 1198 N N . THR A 1 160 ? -5.348 -9.102 6.324 1 91.94 160 THR A N 1
ATOM 1199 C CA . THR A 1 160 ? -5.023 -9.961 5.191 1 91.94 160 THR A CA 1
ATOM 1200 C C . THR A 1 160 ? -6.289 -10.414 4.477 1 91.94 160 THR A C 1
ATOM 1202 O O . THR A 1 160 ? -7.344 -10.555 5.102 1 91.94 160 THR A O 1
ATOM 1205 N N . ASN A 1 161 ? -6.148 -10.516 3.184 1 92.19 161 ASN A N 1
ATOM 1206 C CA . ASN A 1 161 ? -7.188 -11.109 2.354 1 92.19 161 ASN A CA 1
ATOM 1207 C C . ASN A 1 161 ? -6.602 -12.047 1.304 1 92.19 161 ASN A C 1
ATOM 1209 O O . ASN A 1 161 ? -5.477 -11.852 0.847 1 92.19 161 ASN A O 1
ATOM 1213 N N . THR A 1 162 ? -7.352 -13.031 1.011 1 93.69 162 THR A N 1
ATOM 1214 C CA . THR A 1 162 ? -7.066 -13.859 -0.155 1 93.69 162 THR A CA 1
ATOM 1215 C C . THR A 1 162 ? -8.156 -13.703 -1.212 1 93.69 162 THR A C 1
ATOM 1217 O O . THR A 1 162 ? -9.344 -13.812 -0.905 1 93.69 162 THR A O 1
ATOM 1220 N N . PHE A 1 163 ? -7.711 -13.406 -2.396 1 95.44 163 PHE A N 1
ATOM 1221 C CA . PHE A 1 163 ? -8.641 -13.273 -3.51 1 95.44 163 PHE A CA 1
ATOM 1222 C C . PHE A 1 163 ? -8.586 -14.492 -4.414 1 95.44 163 PHE A C 1
ATOM 1224 O O . PHE A 1 163 ? -7.516 -15.07 -4.629 1 95.44 163 PHE A O 1
ATOM 1231 N N . TYR A 1 164 ? -9.727 -14.773 -4.992 1 95.69 164 TYR A N 1
ATOM 1232 C CA . TYR A 1 164 ? -9.852 -15.859 -5.961 1 95.69 164 TYR A CA 1
ATOM 1233 C C . TYR A 1 164 ? -10.469 -15.352 -7.262 1 95.69 164 TYR A C 1
ATOM 1235 O O . TYR A 1 164 ? -11.352 -14.492 -7.246 1 95.69 164 TYR A O 1
ATOM 1243 N N . ARG A 1 165 ? -9.859 -15.875 -8.312 1 95.5 165 ARG A N 1
ATOM 1244 C CA . ARG A 1 165 ? -10.391 -15.5 -9.617 1 95.5 165 ARG A CA 1
ATOM 1245 C C . ARG A 1 165 ? -11.859 -15.891 -9.75 1 95.5 165 ARG A C 1
ATOM 1247 O O . ARG A 1 165 ? -12.242 -17 -9.398 1 95.5 165 ARG A O 1
ATOM 1254 N N . SER A 1 166 ? -12.586 -14.836 -10.023 1 88.62 166 SER A N 1
ATOM 1255 C CA . SER A 1 166 ? -14.008 -15.117 -10.227 1 88.62 166 SER A CA 1
ATOM 1256 C C . SER A 1 166 ? -14.297 -15.445 -11.688 1 88.62 166 SER A C 1
ATOM 1258 O O . SER A 1 166 ? -13.656 -14.898 -12.594 1 88.62 166 SER A O 1
ATOM 1260 N N . SER A 1 167 ? -14.758 -16.625 -12.094 1 64.31 167 SER A N 1
ATOM 1261 C CA . SER A 1 167 ? -15.094 -17.188 -13.398 1 64.31 167 SER A CA 1
ATOM 1262 C C . SER A 1 167 ? -15.633 -16.125 -14.344 1 64.31 167 SER A C 1
ATOM 1264 O O . SER A 1 167 ? -16.188 -15.117 -13.898 1 64.31 167 SER A O 1
ATOM 1266 N N . MET B 1 1 ? -35.75 -24.938 17.594 1 23.62 1 MET B N 1
ATOM 1267 C CA . MET B 1 1 ? -35.469 -23.922 16.562 1 23.62 1 MET B CA 1
ATOM 1268 C C . MET B 1 1 ? -34.156 -23.203 16.828 1 23.62 1 MET B C 1
ATOM 1270 O O . MET B 1 1 ? -34.062 -22.406 17.766 1 23.62 1 MET B O 1
ATOM 1274 N N . LEU B 1 2 ? -33 -23.812 16.625 1 25.73 2 LEU B N 1
ATOM 1275 C CA . LEU B 1 2 ? -31.641 -23.531 17.016 1 25.73 2 LEU B CA 1
ATOM 1276 C C . LEU B 1 2 ? -31.078 -22.344 16.234 1 25.73 2 LEU B C 1
ATOM 1278 O O . LEU B 1 2 ? -31.094 -22.359 15 1 25.73 2 LEU B O 1
ATOM 1282 N N . ALA B 1 3 ? -31.281 -21.141 16.828 1 28.3 3 ALA B N 1
ATOM 1283 C CA . ALA B 1 3 ? -30.828 -19.812 16.375 1 28.3 3 ALA B CA 1
ATOM 1284 C C . ALA B 1 3 ? -29.344 -19.844 16 1 28.3 3 ALA B C 1
ATOM 1286 O O . ALA B 1 3 ? -28.5 -20.203 16.828 1 28.3 3 ALA B O 1
ATOM 1287 N N . GLY B 1 4 ? -29.062 -20.312 14.781 1 24.36 4 GLY B N 1
ATOM 1288 C CA . GLY B 1 4 ? -27.75 -20.406 14.172 1 24.36 4 GLY B CA 1
ATOM 1289 C C . GLY B 1 4 ? -26.922 -19.141 14.305 1 24.36 4 GLY B C 1
ATOM 1290 O O . GLY B 1 4 ? -27.438 -18.047 14.039 1 24.36 4 GLY B O 1
ATOM 1291 N N . ARG B 1 5 ? -26.047 -19.016 15.32 1 25.95 5 ARG B N 1
ATOM 1292 C CA . ARG B 1 5 ? -25.078 -17.984 15.633 1 25.95 5 ARG B CA 1
ATOM 1293 C C . ARG B 1 5 ? -24.266 -17.594 14.398 1 25.95 5 ARG B C 1
ATOM 1295 O O . ARG B 1 5 ? -23.625 -18.438 13.781 1 25.95 5 ARG B O 1
ATOM 1302 N N . SER B 1 6 ? -24.828 -16.734 13.578 1 25.02 6 SER B N 1
ATOM 1303 C CA . SER B 1 6 ? -24.125 -16.047 12.5 1 25.02 6 SER B CA 1
ATOM 1304 C C . SER B 1 6 ? -22.781 -15.5 12.977 1 25.02 6 SER B C 1
ATOM 1306 O O . SER B 1 6 ? -22.734 -14.633 13.852 1 25.02 6 SER B O 1
ATOM 1308 N N . SER B 1 7 ? -21.938 -16.375 13.352 1 24.28 7 SER B N 1
ATOM 1309 C CA . SER B 1 7 ? -20.562 -15.953 13.664 1 24.28 7 SER B CA 1
ATOM 1310 C C . SER B 1 7 ? -20 -15.047 12.578 1 24.28 7 SER B C 1
ATOM 1312 O O . SER B 1 7 ? -19.766 -15.492 11.453 1 24.28 7 SER B O 1
ATOM 1314 N N . ARG B 1 8 ? -20.391 -13.812 12.578 1 24.72 8 ARG B N 1
ATOM 1315 C CA . ARG B 1 8 ? -19.734 -12.734 11.836 1 24.72 8 ARG B CA 1
ATOM 1316 C C . ARG B 1 8 ? -18.219 -12.82 11.953 1 24.72 8 ARG B C 1
ATOM 1318 O O . ARG B 1 8 ? -17.672 -12.625 13.039 1 24.72 8 ARG B O 1
ATOM 1325 N N . ARG B 1 9 ? -17.672 -13.703 11.281 1 26.11 9 ARG B N 1
ATOM 1326 C CA . ARG B 1 9 ? -16.219 -13.734 11.156 1 26.11 9 ARG B CA 1
ATOM 1327 C C . ARG B 1 9 ? -15.656 -12.336 10.945 1 26.11 9 ARG B C 1
ATOM 1329 O O . ARG B 1 9 ? -15.727 -11.789 9.844 1 26.11 9 ARG B O 1
ATOM 1336 N N . GLN B 1 10 ? -15.938 -11.453 11.93 1 25.5 10 GLN B N 1
ATOM 1337 C CA . GLN B 1 10 ? -15.375 -10.109 12.016 1 25.5 10 GLN B CA 1
ATOM 1338 C C . GLN B 1 10 ? -13.867 -10.133 11.781 1 25.5 10 GLN B C 1
ATOM 1340 O O . GLN B 1 10 ? -13.141 -10.883 12.438 1 25.5 10 GLN B O 1
ATOM 1345 N N . ALA B 1 11 ? -13.539 -10 10.586 1 31.39 11 ALA B N 1
ATOM 1346 C CA . ALA B 1 11 ? -12.156 -9.734 10.219 1 31.39 11 ALA B CA 1
ATOM 1347 C C . ALA B 1 11 ? -11.477 -8.828 11.242 1 31.39 11 ALA B C 1
ATOM 1349 O O . ALA B 1 11 ? -12.008 -7.777 11.602 1 31.39 11 ALA B O 1
ATOM 1350 N N . LEU B 1 12 ? -10.938 -9.422 12.242 1 30.55 12 LEU B N 1
ATOM 1351 C CA . LEU B 1 12 ? -10.273 -8.695 13.312 1 30.55 12 LEU B CA 1
ATOM 1352 C C . LEU B 1 12 ? -9.227 -7.742 12.75 1 30.55 12 LEU B C 1
ATOM 1354 O O . LEU B 1 12 ? -8.242 -8.18 12.141 1 30.55 12 LEU B O 1
ATOM 1358 N N . CYS B 1 13 ? -9.555 -6.66 12.047 1 43.72 13 CYS B N 1
ATOM 1359 C CA . CYS B 1 13 ? -8.719 -5.496 11.789 1 43.72 13 CYS B CA 1
ATOM 1360 C C . CYS B 1 13 ? -8 -5.051 13.062 1 43.72 13 CYS B C 1
ATOM 1362 O O . CYS B 1 13 ? -8.633 -4.84 14.094 1 43.72 13 CYS B O 1
ATOM 1364 N N . CYS B 1 14 ? -6.902 -5.699 13.32 1 41.72 14 CYS B N 1
ATOM 1365 C CA . CYS B 1 14 ? -6.223 -5.219 14.523 1 41.72 14 CYS B CA 1
ATOM 1366 C C . CYS B 1 14 ? -5.645 -3.826 14.297 1 41.72 14 CYS B C 1
ATOM 1368 O O . CYS B 1 14 ? -5.148 -3.521 13.211 1 41.72 14 CYS B O 1
ATOM 1370 N N . SER B 1 15 ? -6.297 -2.908 15.047 1 38.06 15 SER B N 1
ATOM 1371 C CA . SER B 1 15 ? -5.578 -1.641 15.125 1 38.06 15 SER B CA 1
ATOM 1372 C C . SER B 1 15 ? -4.125 -1.855 15.539 1 38.06 15 SER B C 1
ATOM 1374 O O . SER B 1 15 ? -3.834 -2.674 16.406 1 38.06 15 SER B O 1
ATOM 1376 N N . LEU B 1 16 ? -3.162 -1.433 14.648 1 42.69 16 LEU B N 1
ATOM 1377 C CA . LEU B 1 16 ? -1.742 -1.554 14.961 1 42.69 16 LEU B CA 1
ATOM 1378 C C . LEU B 1 16 ? -1.472 -1.177 16.422 1 42.69 16 LEU B C 1
ATOM 1380 O O . LEU B 1 16 ? -0.382 -1.431 16.938 1 42.69 16 LEU B O 1
ATOM 1384 N N . ARG B 1 17 ? -2.428 -0.378 17.188 1 38.84 17 ARG B N 1
ATOM 1385 C CA . ARG B 1 17 ? -2.119 -0.037 18.578 1 38.84 17 ARG B CA 1
ATOM 1386 C C . ARG B 1 17 ? -2.35 -1.229 19.5 1 38.84 17 ARG B C 1
ATOM 1388 O O . ARG B 1 17 ? -1.833 -1.266 20.609 1 38.84 17 ARG B O 1
ATOM 1395 N N . GLU B 1 18 ? -3.475 -2.021 19.281 1 40.5 18 GLU B N 1
ATOM 1396 C CA . GLU B 1 18 ? -3.908 -2.779 20.453 1 40.5 18 GLU B CA 1
ATOM 1397 C C . GLU B 1 18 ? -3.631 -4.27 20.281 1 40.5 18 GLU B C 1
ATOM 1399 O O . GLU B 1 18 ? -3.609 -5.02 21.266 1 40.5 18 GLU B O 1
ATOM 1404 N N . THR B 1 19 ? -3.895 -4.93 19.203 1 34.5 19 THR B N 1
ATOM 1405 C CA . THR B 1 19 ? -3.906 -6.391 19.203 1 34.5 19 THR B CA 1
ATOM 1406 C C . THR B 1 19 ? -2.885 -6.938 18.203 1 34.5 19 THR B C 1
ATOM 1408 O O . THR B 1 19 ? -2.65 -6.336 17.156 1 34.5 19 THR B O 1
ATOM 1411 N N . PRO B 1 20 ? -2.098 -7.938 18.641 1 30.31 20 PRO B N 1
ATOM 1412 C CA . PRO B 1 20 ? -1.133 -8.625 17.781 1 30.31 20 PRO B CA 1
ATOM 1413 C C . PRO B 1 20 ? -1.723 -9.016 16.438 1 30.31 20 PRO B C 1
ATOM 1415 O O . PRO B 1 20 ? -2.918 -9.305 16.328 1 30.31 20 PRO B O 1
ATOM 1418 N N . PRO B 1 21 ? -1.035 -8.57 15.375 1 33.81 21 PRO B N 1
ATOM 1419 C CA . PRO B 1 21 ? -1.544 -8.812 14.023 1 33.81 21 PRO B CA 1
ATOM 1420 C C . PRO B 1 21 ? -2.039 -10.25 13.828 1 33.81 21 PRO B C 1
ATOM 1422 O O . PRO B 1 21 ? -2.541 -10.594 12.758 1 33.81 21 PRO B O 1
ATOM 1425 N N . THR B 1 22 ? -1.583 -11.109 14.617 1 31.12 22 THR B N 1
ATOM 1426 C CA . THR B 1 22 ? -2 -12.484 14.352 1 31.12 22 THR B CA 1
ATOM 1427 C C . THR B 1 22 ? -3.521 -12.586 14.289 1 31.12 22 THR B C 1
ATOM 1429 O O . THR B 1 22 ? -4.062 -13.531 13.711 1 31.12 22 THR B O 1
ATOM 1432 N N . ASP B 1 23 ? -4.137 -11.992 15.242 1 32.16 23 ASP B N 1
ATOM 1433 C CA . ASP B 1 23 ? -5.586 -12.125 15.352 1 32.16 23 ASP B CA 1
ATOM 1434 C C . ASP B 1 23 ? -6.301 -11.172 14.391 1 32.16 23 ASP B C 1
ATOM 14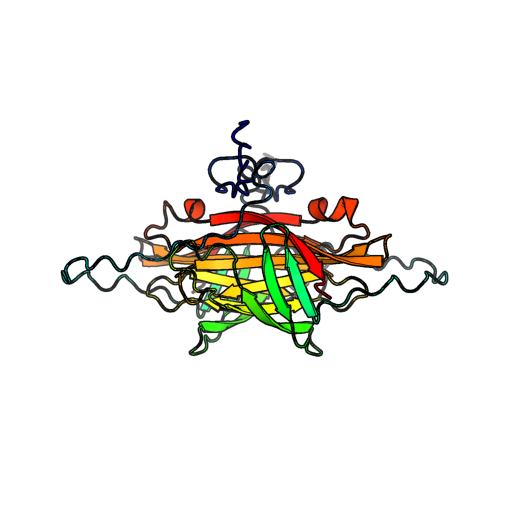36 O O . ASP B 1 23 ? -7.516 -10.984 14.484 1 32.16 23 ASP B O 1
ATOM 1440 N N . CYS B 1 24 ? -5.574 -10.281 13.883 1 35.06 24 CYS B N 1
ATOM 1441 C CA . CYS B 1 24 ? -6.23 -9.336 12.992 1 35.06 24 CYS B CA 1
ATOM 1442 C C . CYS B 1 24 ? -6.566 -9.984 11.656 1 35.06 24 CYS B C 1
ATOM 1444 O O . CYS B 1 24 ? -5.75 -9.969 10.734 1 35.06 24 CYS B O 1
ATOM 1446 N N . PHE B 1 25 ? -6.707 -11.227 11.562 1 33.12 25 PHE B N 1
ATOM 1447 C CA . PHE B 1 25 ? -6.809 -11.883 10.266 1 33.12 25 PHE B CA 1
ATOM 1448 C C . PHE B 1 25 ? -7.781 -11.148 9.352 1 33.12 25 PHE B C 1
ATOM 1450 O O . PHE B 1 25 ? -7.434 -10.789 8.227 1 33.12 25 PHE B O 1
ATOM 1457 N N . ALA B 1 26 ? -8.969 -11.742 9.242 1 35.59 26 ALA B N 1
ATOM 1458 C CA . ALA B 1 26 ? -9.898 -11.672 8.125 1 35.59 26 ALA B CA 1
ATOM 1459 C C . ALA B 1 26 ? -10.742 -10.406 8.18 1 35.59 26 ALA B C 1
ATOM 1461 O O . ALA B 1 26 ? -11.875 -10.422 8.68 1 35.59 26 ALA B O 1
ATOM 1462 N N . GLY B 1 27 ? -10.25 -9.266 8.719 1 35.53 27 GLY B N 1
ATOM 1463 C CA . GLY B 1 27 ? -11.25 -8.219 8.836 1 35.53 27 GLY B CA 1
ATOM 1464 C C . GLY B 1 27 ? -11.523 -7.504 7.527 1 35.53 27 GLY B C 1
ATOM 1465 O O . GLY B 1 27 ? -10.68 -7.508 6.625 1 35.53 27 GLY B O 1
ATOM 1466 N N . GLY B 1 28 ? -12.781 -7.273 7.16 1 41.97 28 GLY B N 1
ATOM 1467 C CA . GLY B 1 28 ? -13.234 -6.465 6.039 1 41.97 28 GLY B CA 1
ATOM 1468 C C . GLY B 1 28 ? -12.75 -5.027 6.109 1 41.97 28 GLY B C 1
ATOM 1469 O O . GLY B 1 28 ? -12.461 -4.516 7.191 1 41.97 28 GLY B O 1
ATOM 1470 N N . LEU B 1 29 ? -12.398 -4.543 5.027 1 50.78 29 LEU B N 1
ATOM 1471 C CA . LEU B 1 29 ? -12.094 -3.127 4.836 1 50.78 29 LEU B CA 1
ATOM 1472 C C . LEU B 1 29 ? -13.281 -2.258 5.242 1 50.78 29 LEU B C 1
ATOM 1474 O O . LEU B 1 29 ? -14.414 -2.502 4.812 1 50.78 29 LEU B O 1
ATOM 1478 N N . ARG B 1 30 ? -13.391 -1.521 6.391 1 49.12 30 ARG B N 1
ATOM 1479 C CA . ARG B 1 30 ? -14.461 -0.563 6.652 1 49.12 30 ARG B CA 1
ATOM 1480 C C . ARG B 1 30 ? -13.953 0.871 6.543 1 49.12 30 ARG B C 1
ATOM 1482 O O . ARG B 1 30 ? -13.453 1.434 7.52 1 49.12 30 ARG B O 1
ATOM 1489 N N . PRO B 1 31 ? -14.031 1.419 5.414 1 48.09 31 PRO B N 1
ATOM 1490 C CA . PRO B 1 31 ? -13.773 2.859 5.418 1 48.09 31 PRO B CA 1
ATOM 1491 C C . PRO B 1 31 ? -14.828 3.648 6.191 1 48.09 31 PRO B C 1
ATOM 1493 O O . PRO B 1 31 ? -16.016 3.338 6.109 1 48.09 31 PRO B O 1
ATOM 1496 N N . LYS B 1 32 ? -14.492 4.305 7.285 1 48.75 32 LYS B N 1
ATOM 1497 C CA . LYS B 1 32 ? -15.453 5.113 8.031 1 48.75 32 LYS B CA 1
ATOM 1498 C C . LYS B 1 32 ? -16.188 6.09 7.113 1 48.75 32 LYS B C 1
ATOM 1500 O O . LYS B 1 32 ? -15.547 6.91 6.441 1 48.75 32 LYS B O 1
ATOM 1505 N N . ALA B 1 33 ? -17.547 5.875 6.832 1 45.16 33 ALA B N 1
ATOM 1506 C CA . ALA B 1 33 ? -18.359 6.879 6.152 1 45.16 33 ALA B CA 1
ATOM 1507 C C . ALA B 1 33 ? -18.438 8.164 6.973 1 45.16 33 ALA B C 1
ATOM 1509 O O . ALA B 1 33 ? -18.625 8.117 8.188 1 45.16 33 ALA B O 1
ATOM 1510 N N . GLU B 1 34 ? -17.922 9.164 6.488 1 39.22 34 GLU B N 1
ATOM 1511 C CA . GLU B 1 34 ? -18.141 10.438 7.168 1 39.22 34 GLU B CA 1
ATOM 1512 C C . GLU B 1 34 ? -19.625 10.727 7.34 1 39.22 34 GLU B C 1
ATOM 1514 O O . GLU B 1 34 ? -20.375 10.734 6.363 1 39.22 34 GLU B O 1
ATOM 1519 N N . ALA B 1 35 ? -20.406 10.414 8.438 1 34.75 35 ALA B N 1
ATOM 1520 C CA . ALA B 1 35 ? -21.703 11.039 8.711 1 34.75 35 ALA B CA 1
ATOM 1521 C C . ALA B 1 35 ? -21.641 12.547 8.5 1 34.75 35 ALA B C 1
ATOM 1523 O O . ALA B 1 35 ? -20.734 13.219 9.008 1 34.75 35 ALA B O 1
ATOM 1524 N N . GLU B 1 36 ? -22.234 13.031 7.426 1 35.19 36 GLU B N 1
ATOM 1525 C CA . GLU B 1 36 ? -22.469 14.453 7.172 1 35.19 36 GLU B CA 1
ATOM 1526 C C . GLU B 1 36 ? -23.031 15.148 8.406 1 35.19 36 GLU B C 1
ATOM 1528 O O . GLU B 1 36 ? -24.25 15.109 8.648 1 35.19 36 GLU B O 1
ATOM 1533 N N . GLY B 1 37 ? -22.609 14.82 9.531 1 30.47 37 GLY B N 1
ATOM 1534 C CA . GLY B 1 37 ? -23.266 15.664 10.508 1 30.47 37 GLY B CA 1
ATOM 1535 C C . GLY B 1 37 ? -23.094 17.141 10.234 1 30.47 37 GLY B C 1
ATOM 1536 O O . GLY B 1 37 ? -22.062 17.578 9.734 1 30.47 37 GLY B O 1
ATOM 1537 N N . GLU B 1 38 ? -24.234 17.797 10.016 1 33.16 38 GLU B N 1
ATOM 1538 C CA . GLU B 1 38 ? -24.438 19.234 9.859 1 33.16 38 GLU B CA 1
ATOM 1539 C C . GLU B 1 38 ? -23.688 20.016 10.93 1 33.16 38 GLU B C 1
ATOM 1541 O O . GLU B 1 38 ? -24.188 20.219 12.031 1 33.16 38 GLU B O 1
ATOM 1546 N N . GLU B 1 39 ? -22.562 19.656 11.383 1 35.81 39 GLU B N 1
ATOM 1547 C CA . GLU B 1 39 ? -22.094 20.547 12.438 1 35.81 39 GLU B CA 1
ATOM 1548 C C . GLU B 1 39 ? -22.062 22 11.961 1 35.81 39 GLU B C 1
ATOM 1550 O O . GLU B 1 39 ? -21.781 22.25 10.781 1 35.81 39 GLU B O 1
ATOM 1555 N N . GLU B 1 40 ? -22.609 22.906 12.695 1 37.53 40 GLU B N 1
ATOM 1556 C CA . GLU B 1 40 ? -22.688 24.359 12.641 1 37.53 40 GLU B CA 1
ATOM 1557 C C . GLU B 1 40 ? -21.391 24.969 12.141 1 37.53 40 GLU B C 1
ATOM 1559 O O . GLU B 1 40 ? -20.297 24.562 12.547 1 37.53 40 GLU B O 1
ATOM 1564 N N . ILE B 1 41 ? -21.359 25.766 11.039 1 40.34 41 ILE B N 1
ATOM 1565 C CA . ILE B 1 41 ? -20.422 26.562 10.266 1 40.34 41 ILE B CA 1
ATOM 1566 C C . ILE B 1 41 ? -19.578 27.438 11.203 1 40.34 41 ILE B C 1
ATOM 1568 O O . ILE B 1 41 ? -19.875 28.609 11.391 1 40.34 41 ILE B O 1
ATOM 1572 N N . THR B 1 42 ? -19.438 27.219 12.469 1 38.12 42 THR B N 1
ATOM 1573 C CA . THR B 1 42 ? -18.531 28.203 13.039 1 38.12 42 THR B CA 1
ATOM 1574 C C . THR B 1 42 ? -17.219 28.266 12.242 1 38.12 42 THR B C 1
ATOM 1576 O O . THR B 1 42 ? -16.797 27.266 11.664 1 38.12 42 THR B O 1
ATOM 1579 N N . ALA B 1 43 ? -16.672 29.438 11.922 1 43.06 43 ALA B N 1
ATOM 1580 C CA . ALA B 1 43 ? -15.469 29.828 11.195 1 43.06 43 ALA B CA 1
ATOM 1581 C C . ALA B 1 43 ? -14.289 28.938 11.578 1 43.06 43 ALA B C 1
ATOM 1583 O O . ALA B 1 43 ? -13.68 29.125 12.633 1 43.06 43 ALA B O 1
ATOM 1584 N N . HIS B 1 44 ? -14.367 27.641 11.523 1 49.78 44 HIS B N 1
ATOM 1585 C CA . HIS B 1 44 ? -13.188 26.875 11.93 1 49.78 44 HIS B CA 1
ATOM 1586 C C . HIS B 1 44 ? -11.969 27.281 11.109 1 49.78 44 HIS B C 1
ATOM 1588 O O . HIS B 1 44 ? -12.07 27.516 9.898 1 49.78 44 HIS B O 1
ATOM 1594 N N . PRO B 1 45 ? -10.992 28.047 11.68 1 54.75 45 PRO B N 1
ATOM 1595 C CA . PRO B 1 45 ? -9.75 28.406 10.992 1 54.75 45 PRO B CA 1
ATOM 1596 C C . PRO B 1 45 ? -9.258 27.312 10.047 1 54.75 45 PRO B C 1
ATOM 1598 O O . PRO B 1 45 ? -9.523 26.125 10.281 1 54.75 45 PRO B O 1
ATOM 1601 N N . THR B 1 46 ? -9.203 27.672 8.688 1 60.62 46 THR B N 1
ATOM 1602 C CA . THR B 1 46 ? -8.664 26.781 7.664 1 60.62 46 THR B CA 1
ATOM 1603 C C . THR B 1 46 ? -7.512 25.953 8.219 1 60.62 46 THR B C 1
ATOM 1605 O O . THR B 1 46 ? -6.535 26.5 8.734 1 60.62 46 THR B O 1
ATOM 1608 N N . PRO B 1 47 ? -7.754 24.734 8.547 1 66.88 47 PRO B N 1
ATOM 1609 C CA . PRO B 1 47 ? -6.645 23.922 9.047 1 66.88 47 PRO B CA 1
ATOM 1610 C C . PRO B 1 47 ? -5.359 24.125 8.25 1 66.88 47 PRO B C 1
ATOM 1612 O O . PRO B 1 47 ? -5.41 24.438 7.055 1 66.88 47 PRO B O 1
ATOM 1615 N N . PRO B 1 48 ? -4.316 24.359 8.992 1 76.19 48 PRO B N 1
ATOM 1616 C CA . PRO B 1 48 ? -3.053 24.5 8.273 1 76.19 48 PRO B CA 1
ATOM 1617 C C . PRO B 1 48 ? -2.869 23.453 7.184 1 76.19 48 PRO B C 1
ATOM 1619 O O . PRO B 1 48 ? -3.27 22.297 7.363 1 76.19 48 PRO B O 1
ATOM 1622 N N . GLN B 1 49 ? -2.432 23.891 6.062 1 88.69 49 GLN B N 1
ATOM 1623 C CA . GLN B 1 49 ? -2.314 23.047 4.879 1 88.69 49 GLN B CA 1
ATOM 1624 C C . GLN B 1 49 ? -0.987 22.297 4.871 1 88.69 49 GLN B C 1
ATOM 1626 O O . GLN B 1 49 ? 0.049 22.844 5.246 1 88.69 49 GLN B O 1
ATOM 1631 N N . CYS B 1 50 ? -0.973 21.078 4.664 1 93.31 50 CYS B N 1
ATOM 1632 C CA . CYS B 1 50 ? 0.197 20.234 4.41 1 93.31 50 CYS B CA 1
ATOM 1633 C C . CYS B 1 50 ? 0.199 19.719 2.975 1 93.31 50 CYS B C 1
ATOM 1635 O O . CYS B 1 50 ? -0.77 19.109 2.529 1 93.31 50 CYS B O 1
ATOM 1637 N N . SER B 1 51 ? 1.244 20.031 2.27 1 92.75 51 SER B N 1
ATOM 1638 C CA . SER B 1 51 ? 1.357 19.641 0.871 1 92.75 51 SER B CA 1
ATOM 1639 C C . SER B 1 51 ? 2.338 18.484 0.705 1 92.75 51 SER B C 1
ATOM 1641 O O . SER B 1 51 ? 3.459 18.531 1.217 1 92.75 51 SER B O 1
ATOM 1643 N N . LEU B 1 52 ? 1.979 17.547 -0.107 1 95.44 52 LEU B N 1
ATOM 1644 C CA . LEU B 1 52 ? 2.816 16.359 -0.316 1 95.44 52 LEU B CA 1
ATOM 1645 C C . LEU B 1 52 ? 3.945 16.672 -1.296 1 95.44 52 LEU B C 1
ATOM 1647 O O . LEU B 1 52 ? 4.934 15.938 -1.357 1 95.44 52 LEU B O 1
ATOM 1651 N N . THR B 1 53 ? 3.76 17.672 -2.08 1 95.38 53 THR B N 1
ATOM 1652 C CA . THR B 1 53 ? 4.785 18.016 -3.061 1 95.38 53 THR B CA 1
ATOM 1653 C C . THR B 1 53 ? 6.074 18.453 -2.365 1 95.38 53 THR B C 1
ATOM 1655 O O . THR B 1 53 ? 6.035 19.203 -1.392 1 95.38 53 THR B O 1
ATOM 1658 N N . GLY B 1 54 ? 7.227 17.891 -2.855 1 96.19 54 GLY B N 1
ATOM 1659 C CA . GLY B 1 54 ? 8.516 18.25 -2.297 1 96.19 54 GLY B CA 1
ATOM 1660 C C . GLY B 1 54 ? 9.398 17.047 -1.998 1 96.19 54 GLY B C 1
ATOM 1661 O O . GLY B 1 54 ? 9.164 15.953 -2.525 1 96.19 54 GLY B O 1
ATOM 1662 N N . THR B 1 55 ? 10.477 17.328 -1.309 1 96.62 55 THR B N 1
ATOM 1663 C CA . THR B 1 55 ? 11.422 16.297 -0.911 1 96.62 55 THR B CA 1
ATOM 1664 C C . THR B 1 55 ? 11.234 15.922 0.556 1 96.62 55 THR B C 1
ATOM 1666 O O . THR B 1 55 ? 11.188 16.797 1.424 1 96.62 55 THR B O 1
ATOM 1669 N N . TRP B 1 56 ? 11.156 14.695 0.793 1 97 56 TRP B N 1
ATOM 1670 C CA . TRP B 1 56 ? 10.891 14.141 2.119 1 97 56 TRP B CA 1
ATOM 1671 C C . TRP B 1 56 ? 11.977 13.148 2.521 1 97 56 TRP B C 1
ATOM 1673 O O . TRP B 1 56 ? 12.406 12.328 1.708 1 97 56 TRP B O 1
ATOM 1683 N N . VAL B 1 57 ? 12.438 13.18 3.801 1 95.25 57 VAL B N 1
ATOM 1684 C CA . VAL B 1 57 ? 13.445 12.266 4.332 1 95.25 57 VAL B CA 1
ATOM 1685 C C . VAL B 1 57 ? 12.938 11.641 5.633 1 95.25 57 VAL B C 1
ATOM 1687 O O . VAL B 1 57 ? 12.391 12.344 6.492 1 95.25 57 VAL B O 1
ATOM 1690 N N . ASN B 1 58 ? 13.062 10.383 5.699 1 93.12 58 ASN B N 1
ATOM 1691 C CA . ASN B 1 58 ? 12.594 9.75 6.926 1 93.12 58 ASN B CA 1
ATOM 1692 C C . ASN B 1 58 ? 13.727 9.531 7.918 1 93.12 58 ASN B C 1
ATOM 1694 O O . ASN B 1 58 ? 14.859 9.953 7.676 1 93.12 58 ASN B O 1
ATOM 1698 N N . GLU B 1 59 ? 13.445 8.938 9.062 1 88.25 59 GLU B N 1
ATOM 1699 C CA . GLU B 1 59 ? 14.359 8.82 10.195 1 88.25 59 GLU B CA 1
ATOM 1700 C C . GLU B 1 59 ? 15.531 7.898 9.867 1 88.25 59 GLU B C 1
ATOM 1702 O O . GLU B 1 59 ? 16.562 7.941 10.539 1 88.25 59 GLU B O 1
ATOM 1707 N N . VAL B 1 60 ? 15.391 7.043 8.82 1 84.81 60 VAL B N 1
ATOM 1708 C CA . VAL B 1 60 ? 16.484 6.137 8.492 1 84.81 60 VAL B CA 1
ATOM 1709 C C . VAL B 1 60 ? 17.234 6.656 7.266 1 84.81 60 VAL B C 1
ATOM 1711 O O . VAL B 1 60 ? 18.109 5.969 6.723 1 84.81 60 VAL B O 1
ATOM 1714 N N . GLY B 1 61 ? 16.844 7.75 6.766 1 89.12 61 GLY B N 1
ATOM 1715 C CA . GLY B 1 61 ? 17.609 8.414 5.715 1 89.12 61 GLY B CA 1
ATOM 1716 C C . GLY B 1 61 ? 17.062 8.141 4.324 1 89.12 61 GLY B C 1
ATOM 1717 O O . GLY B 1 61 ? 17.656 8.562 3.328 1 89.12 61 GLY B O 1
ATOM 1718 N N . SER B 1 62 ? 15.977 7.402 4.184 1 90.31 62 SER B N 1
ATOM 1719 C CA . SER B 1 62 ? 15.336 7.246 2.881 1 90.31 62 SER B CA 1
ATOM 1720 C C . SER B 1 62 ? 14.758 8.57 2.385 1 90.31 62 SER B C 1
ATOM 1722 O O . SER B 1 62 ? 14.25 9.367 3.178 1 90.31 62 SER B O 1
ATOM 1724 N N . ARG B 1 63 ? 14.805 8.719 1.106 1 93.56 63 ARG B N 1
ATOM 1725 C CA . ARG B 1 63 ? 14.367 9.969 0.495 1 93.56 63 ARG B CA 1
ATOM 1726 C C . ARG B 1 63 ? 13.273 9.719 -0.536 1 93.56 63 ARG B C 1
ATOM 1728 O O . ARG B 1 63 ? 13.398 8.836 -1.386 1 93.56 63 ARG B O 1
ATOM 1735 N N . MET B 1 64 ? 12.234 10.531 -0.426 1 95.31 64 MET B N 1
ATOM 1736 C CA . MET B 1 64 ? 11.141 10.516 -1.396 1 95.31 64 MET B CA 1
ATOM 1737 C C . MET B 1 64 ? 10.922 11.898 -1.998 1 95.31 64 MET B C 1
ATOM 1739 O O . MET B 1 64 ? 10.922 12.898 -1.279 1 95.31 64 MET B O 1
ATOM 1743 N N . VAL B 1 65 ? 10.805 11.906 -3.293 1 96.44 65 VAL B N 1
ATOM 1744 C CA . VAL B 1 65 ? 10.531 13.164 -3.99 1 96.44 65 VAL B CA 1
ATOM 1745 C C . VAL B 1 65 ? 9.203 13.062 -4.734 1 96.44 65 VAL B C 1
ATOM 1747 O O . VAL B 1 65 ? 8.984 12.133 -5.512 1 96.44 65 VAL B O 1
ATOM 1750 N N . VAL B 1 66 ? 8.305 13.977 -4.461 1 96.25 66 VAL B N 1
ATOM 1751 C CA . VAL B 1 66 ? 7.047 14.117 -5.18 1 96.25 66 VAL B CA 1
ATOM 1752 C C . VAL B 1 66 ? 7.039 15.422 -5.965 1 96.25 66 VAL B C 1
ATOM 1754 O O . VAL B 1 66 ? 7.113 16.5 -5.379 1 96.25 66 VAL B O 1
ATOM 1757 N N . SER B 1 67 ? 6.91 15.305 -7.215 1 90.81 67 SER B N 1
ATOM 1758 C CA . SER B 1 67 ? 7.059 16.5 -8.039 1 90.81 67 SER B CA 1
ATOM 1759 C C . SER B 1 67 ? 5.719 17.203 -8.234 1 90.81 67 SER B C 1
ATOM 1761 O O . SER B 1 67 ? 5.641 18.438 -8.148 1 90.81 67 SER B O 1
ATOM 1763 N N . SER B 1 68 ? 4.719 16.484 -8.602 1 91.62 68 SER B N 1
ATOM 1764 C CA . SER B 1 68 ? 3.414 17.109 -8.82 1 91.62 68 SER B CA 1
ATOM 1765 C C . SER B 1 68 ? 2.283 16.141 -8.484 1 91.62 68 SER B C 1
ATOM 1767 O O . SER B 1 68 ? 2.479 14.914 -8.492 1 91.62 68 SER B O 1
ATOM 1769 N N . ILE B 1 69 ? 1.237 16.781 -8.133 1 92.94 69 ILE B N 1
ATOM 1770 C CA . ILE B 1 69 ? 0.021 16.031 -7.852 1 92.94 69 ILE B CA 1
ATOM 1771 C C . ILE B 1 69 ? -1.076 16.438 -8.836 1 92.94 69 ILE B C 1
ATOM 1773 O O . ILE B 1 69 ? -1.382 17.625 -8.984 1 92.94 69 ILE B O 1
ATOM 1777 N N . GLY B 1 70 ? -1.622 15.453 -9.477 1 92.5 70 GLY B N 1
ATOM 1778 C CA . GLY B 1 70 ? -2.689 15.719 -10.43 1 92.5 70 GLY B CA 1
ATOM 1779 C C . GLY B 1 70 ? -3.99 16.125 -9.773 1 92.5 70 GLY B C 1
ATOM 1780 O O . GLY B 1 70 ? -4.164 15.953 -8.562 1 92.5 70 GLY B O 1
ATOM 1781 N N . GLY B 1 71 ? -4.906 16.672 -10.57 1 91.19 71 GLY B N 1
ATOM 1782 C CA . GLY B 1 71 ? -6.211 17.094 -10.078 1 91.19 71 GLY B CA 1
ATOM 1783 C C . GLY B 1 71 ? -7.012 15.961 -9.477 1 91.19 71 GLY B C 1
ATOM 1784 O O . GLY B 1 71 ? -7.887 16.188 -8.633 1 91.19 71 GLY B O 1
ATOM 1785 N N . ASP B 1 72 ? -6.691 14.758 -9.844 1 90.31 72 ASP B N 1
ATOM 1786 C CA . ASP B 1 72 ? -7.398 13.594 -9.312 1 90.31 72 ASP B CA 1
ATOM 1787 C C . ASP B 1 72 ? -6.688 13.039 -8.086 1 90.31 72 ASP B C 1
ATOM 1789 O O . ASP B 1 72 ? -7.059 11.977 -7.574 1 90.31 72 ASP B O 1
ATOM 1793 N N . GLY B 1 73 ? -5.652 13.727 -7.684 1 93.56 73 GLY B N 1
ATOM 1794 C CA . GLY B 1 73 ? -4.926 13.328 -6.488 1 93.56 73 GLY B CA 1
ATOM 1795 C C . GLY B 1 73 ? -3.779 12.383 -6.773 1 93.56 73 GLY B C 1
ATOM 1796 O O . GLY B 1 73 ? -2.992 12.062 -5.879 1 93.56 73 GLY B O 1
ATOM 1797 N N . ARG B 1 74 ? -3.697 11.922 -8.008 1 93.75 74 ARG B N 1
ATOM 1798 C CA . ARG B 1 74 ? -2.629 10.984 -8.344 1 93.75 74 ARG B CA 1
ATOM 1799 C C . ARG B 1 74 ? -1.287 11.695 -8.453 1 93.75 74 ARG B C 1
ATOM 1801 O O . ARG B 1 74 ? -1.226 12.852 -8.883 1 93.75 74 ARG B O 1
ATOM 1808 N N . PHE B 1 75 ? -0.229 10.961 -8.086 1 94.94 75 PHE B N 1
ATOM 1809 C CA . PHE B 1 75 ? 1.098 11.555 -8.18 1 94.94 75 PHE B CA 1
ATOM 1810 C C . PHE B 1 75 ? 2.148 10.492 -8.484 1 94.94 75 PHE B C 1
ATOM 1812 O O . PHE B 1 75 ? 1.909 9.305 -8.281 1 94.94 75 PHE B O 1
ATOM 1819 N N . THR B 1 76 ? 3.207 10.938 -9.047 1 94.12 76 THR B N 1
ATOM 1820 C CA . THR B 1 76 ? 4.406 10.133 -9.25 1 94.12 76 THR B CA 1
ATOM 1821 C C . THR B 1 76 ? 5.605 10.758 -8.547 1 94.12 76 THR B C 1
ATOM 1823 O O . THR B 1 76 ? 5.594 11.953 -8.234 1 94.12 76 THR B O 1
ATOM 1826 N N . GLY B 1 77 ? 6.5 9.922 -8.242 1 95.88 77 GLY B N 1
ATOM 1827 C CA . GLY B 1 77 ? 7.723 10.367 -7.594 1 95.88 77 GLY B CA 1
ATOM 1828 C C . GLY B 1 77 ? 8.836 9.336 -7.652 1 95.88 77 GLY B C 1
ATOM 1829 O O . GLY B 1 77 ? 8.836 8.461 -8.516 1 95.88 77 GLY B O 1
ATOM 1830 N N . SER B 1 78 ? 9.805 9.602 -6.809 1 95.44 78 SER B N 1
ATOM 1831 C CA . SER B 1 78 ? 10.938 8.688 -6.695 1 95.44 78 SER B CA 1
ATOM 1832 C C . SER B 1 78 ? 11.289 8.422 -5.234 1 95.44 78 SER B C 1
ATOM 1834 O O . SER B 1 78 ? 11.047 9.266 -4.367 1 95.44 78 SER B O 1
ATOM 1836 N N . PHE B 1 79 ? 11.75 7.285 -5.055 1 94.19 79 PHE B N 1
ATOM 1837 C CA . PHE B 1 79 ? 12.141 6.836 -3.727 1 94.19 79 PHE B CA 1
ATOM 1838 C C . PHE B 1 79 ? 13.57 6.297 -3.738 1 94.19 79 PHE B C 1
ATOM 1840 O O . PHE B 1 79 ? 13.914 5.453 -4.566 1 94.19 79 PHE B O 1
ATOM 1847 N N . GLN B 1 80 ? 14.32 6.871 -2.875 1 91 80 GLN B N 1
ATOM 1848 C CA . GLN B 1 80 ? 15.695 6.41 -2.676 1 91 80 GLN B CA 1
ATOM 1849 C C . GLN B 1 80 ? 15.875 5.793 -1.292 1 91 80 GLN B C 1
ATOM 1851 O O . GLN B 1 80 ? 15.672 6.465 -0.277 1 91 80 GLN B O 1
ATOM 1856 N N . ASP B 1 81 ? 16.219 4.504 -1.227 1 80.69 81 ASP B N 1
ATOM 1857 C CA . ASP B 1 81 ? 16.422 3.824 0.048 1 80.69 81 ASP B CA 1
ATOM 1858 C C . ASP B 1 81 ? 17.875 3.951 0.508 1 80.69 81 ASP B C 1
ATOM 1860 O O . ASP B 1 81 ? 18.781 4.152 -0.309 1 80.69 81 ASP B O 1
ATOM 1864 N N . THR B 1 82 ? 18.094 4.262 1.829 1 68.5 82 THR B N 1
ATOM 1865 C CA . THR B 1 82 ? 19.453 4.402 2.342 1 68.5 82 THR B CA 1
ATOM 1866 C C . THR B 1 82 ? 20.25 3.139 2.078 1 68.5 82 THR B C 1
ATOM 1868 O O . THR B 1 82 ? 21.469 3.203 1.877 1 68.5 82 THR B O 1
ATOM 1871 N N . VAL B 1 83 ? 19.703 1.89 2.656 1 51.91 83 VAL B N 1
ATOM 1872 C CA . VAL B 1 83 ? 20.609 0.749 2.74 1 51.91 83 VAL B CA 1
ATOM 1873 C C . VAL B 1 83 ? 20.938 0.24 1.336 1 51.91 83 VAL B C 1
ATOM 1875 O O . VAL B 1 83 ? 20.062 -0.285 0.645 1 51.91 83 VAL B O 1
ATOM 1878 N N . SER B 1 84 ? 20.828 0.761 0.262 1 45.66 84 SER B N 1
ATOM 1879 C CA . SER B 1 84 ? 21.328 -0.308 -0.598 1 45.66 84 SER B CA 1
ATOM 1880 C C . SER B 1 84 ? 22.594 -0.937 -0.025 1 45.66 84 SER B C 1
ATOM 1882 O O . SER B 1 84 ? 23.609 -0.263 0.124 1 45.66 84 SER B O 1
ATOM 1884 N N . ALA B 1 85 ? 22.297 -1.754 1.049 1 39.03 85 ALA B N 1
ATOM 1885 C CA . ALA B 1 85 ? 23.406 -2.439 1.697 1 39.03 85 ALA B CA 1
ATOM 1886 C C . ALA B 1 85 ? 24.609 -2.531 0.765 1 39.03 85 ALA B C 1
ATOM 1888 O O . ALA B 1 85 ? 25.734 -2.752 1.216 1 39.03 85 ALA B O 1
ATOM 1889 N N . THR B 1 86 ? 24.297 -3.338 -0.326 1 41.69 86 THR B N 1
ATOM 1890 C CA . THR B 1 86 ? 25.531 -3.748 -0.979 1 41.69 86 THR B CA 1
ATOM 1891 C C . THR B 1 86 ? 26.359 -2.533 -1.365 1 41.69 86 THR B C 1
ATOM 1893 O O . THR B 1 86 ? 27.469 -2.352 -0.859 1 41.69 86 THR B O 1
ATOM 1896 N N . ASN B 1 87 ? 26.641 -2.371 -2.736 1 44.78 87 ASN B N 1
ATOM 1897 C CA . ASN B 1 87 ? 27.781 -1.684 -3.344 1 44.78 87 ASN B CA 1
ATOM 1898 C C . ASN B 1 87 ? 27.578 -0.17 -3.348 1 44.78 87 ASN B C 1
ATOM 1900 O O . ASN B 1 87 ? 28.25 0.545 -4.09 1 44.78 87 ASN B O 1
ATOM 1904 N N . ASN B 1 88 ? 27.078 0.523 -2.357 1 49.19 88 ASN B N 1
ATOM 1905 C CA . ASN B 1 88 ? 27.203 1.974 -2.25 1 49.19 88 ASN B CA 1
ATOM 1906 C C . ASN B 1 88 ? 26.328 2.684 -3.281 1 49.19 88 ASN B C 1
ATOM 1908 O O . ASN B 1 88 ? 26.516 3.875 -3.539 1 49.19 88 ASN B O 1
ATOM 1912 N N . THR B 1 89 ? 25.656 1.977 -4.188 1 56.06 89 THR B N 1
ATOM 1913 C CA . THR B 1 89 ? 24.969 2.799 -5.176 1 56.06 89 THR B CA 1
ATOM 1914 C C . THR B 1 89 ? 23.516 3.033 -4.758 1 56.06 89 THR B C 1
ATOM 1916 O O . THR B 1 89 ? 22.781 2.084 -4.465 1 56.06 89 THR B O 1
ATOM 1919 N N . ILE B 1 90 ? 23.234 4.195 -4.395 1 62.38 90 ILE B N 1
ATOM 1920 C CA . ILE B 1 90 ? 21.891 4.703 -4.164 1 62.38 90 ILE B CA 1
ATOM 1921 C C . ILE B 1 90 ? 21.016 4.41 -5.375 1 62.38 90 ILE B C 1
ATOM 1923 O O . ILE B 1 90 ? 21.297 4.871 -6.484 1 62.38 90 ILE B O 1
ATOM 1927 N N . GLN B 1 91 ? 20.109 3.449 -5.254 1 79.69 91 GLN B N 1
ATOM 1928 C CA . GLN B 1 91 ? 19.219 3.162 -6.371 1 79.69 91 GLN B CA 1
ATOM 1929 C C . GLN B 1 91 ? 17.844 3.789 -6.148 1 79.69 91 GLN B C 1
ATOM 1931 O O . GLN B 1 91 ? 17.344 3.812 -5.02 1 79.69 91 GLN B O 1
ATOM 1936 N N . THR B 1 92 ? 17.375 4.488 -7.211 1 90.25 92 THR B N 1
ATOM 1937 C CA . THR B 1 92 ? 16.094 5.168 -7.215 1 90.25 92 THR B CA 1
ATOM 1938 C C . THR B 1 92 ? 15.016 4.293 -7.855 1 90.25 92 THR B C 1
ATOM 1940 O O . THR B 1 92 ? 15.266 3.637 -8.867 1 90.25 92 THR B O 1
ATOM 1943 N N . SER B 1 93 ? 13.898 4.148 -7.238 1 93.56 93 SER B N 1
ATOM 1944 C CA . SER B 1 93 ? 12.75 3.422 -7.766 1 93.56 93 SER B CA 1
ATOM 1945 C C . SER B 1 93 ? 11.523 4.328 -7.879 1 93.56 93 SER B C 1
ATOM 1947 O O . SER B 1 93 ? 11.398 5.305 -7.133 1 93.56 93 SER B O 1
ATOM 1949 N N . PRO B 1 94 ? 10.656 4.062 -8.812 1 93.94 94 PRO B N 1
ATOM 1950 C CA . PRO B 1 94 ? 9.492 4.922 -9.023 1 93.94 94 PRO B CA 1
ATOM 1951 C C . PRO B 1 94 ? 8.43 4.773 -7.934 1 93.94 94 PRO B C 1
ATOM 1953 O O . PRO B 1 94 ? 8.281 3.689 -7.363 1 93.94 94 PRO B O 1
ATOM 1956 N N . VAL B 1 95 ? 7.801 5.875 -7.68 1 95.25 95 VAL B N 1
ATOM 1957 C CA . VAL B 1 95 ? 6.68 5.957 -6.75 1 95.25 95 VAL B CA 1
ATOM 1958 C C . VAL B 1 95 ? 5.402 6.305 -7.508 1 95.25 95 VAL B C 1
ATOM 1960 O O . VAL B 1 95 ? 5.402 7.188 -8.367 1 95.25 95 VAL B O 1
ATOM 1963 N N . PHE B 1 96 ? 4.348 5.57 -7.168 1 94.44 96 PHE B N 1
ATOM 1964 C CA . PHE B 1 96 ? 3.004 5.848 -7.664 1 94.44 96 PHE B CA 1
ATOM 1965 C C . PHE B 1 96 ? 2.01 5.949 -6.516 1 94.44 96 PHE B C 1
ATOM 1967 O O . PHE B 1 96 ? 1.92 5.043 -5.684 1 94.44 96 PHE B O 1
ATOM 1974 N N . GLY B 1 97 ? 1.342 7.113 -6.535 1 95.88 97 GLY B N 1
ATOM 1975 C CA . GLY B 1 97 ? 0.446 7.246 -5.395 1 95.88 97 GLY B CA 1
ATOM 1976 C C . GLY B 1 97 ? -0.763 8.117 -5.688 1 95.88 97 GLY B C 1
ATOM 1977 O O . GLY B 1 97 ? -0.967 8.539 -6.828 1 95.88 97 GLY B O 1
ATOM 1978 N N . VAL B 1 98 ? -1.628 8.203 -4.664 1 96 98 VAL B N 1
ATOM 1979 C CA . VAL B 1 98 ? -2.826 9.031 -4.711 1 96 98 VAL B CA 1
ATOM 1980 C C . VAL B 1 98 ? -3.094 9.625 -3.328 1 96 98 VAL B C 1
ATOM 1982 O O . VAL B 1 98 ? -2.773 9.016 -2.309 1 96 98 VAL B O 1
ATOM 1985 N N . GLN B 1 99 ? -3.582 10.852 -3.326 1 96.12 99 GLN B N 1
ATOM 1986 C CA . GLN B 1 99 ? -3.996 11.484 -2.08 1 96.12 99 GLN B CA 1
ATOM 1987 C C . GLN B 1 99 ? -5.43 12 -2.174 1 96.12 99 GLN B C 1
ATOM 1989 O O . GLN B 1 99 ? -5.941 12.234 -3.271 1 96.12 99 GLN B O 1
ATOM 1994 N N . HIS B 1 100 ? -6.023 12.062 -1.021 1 95.06 100 HIS B N 1
ATOM 1995 C CA . HIS B 1 100 ? -7.285 12.797 -0.943 1 95.06 100 HIS B CA 1
ATOM 1996 C C . HIS B 1 100 ? -7.051 14.305 -0.936 1 95.06 100 HIS B C 1
ATOM 1998 O O . HIS B 1 100 ? -5.969 14.766 -0.567 1 95.06 100 HIS B O 1
ATOM 2004 N N . LYS B 1 101 ? -8.094 14.984 -1.394 1 90.31 101 LYS B N 1
ATOM 2005 C CA . LYS B 1 101 ? -8.008 16.438 -1.411 1 90.31 101 LYS B CA 1
ATOM 2006 C C . LYS B 1 101 ? -8.492 17.031 -0.094 1 90.31 101 LYS B C 1
ATOM 2008 O O . LYS B 1 101 ? -9.703 17.078 0.167 1 90.31 101 LYS B O 1
ATOM 2013 N N . SER B 1 102 ? -7.609 17.453 0.702 1 90.94 102 SER B N 1
ATOM 2014 C CA . SER B 1 102 ? -7.891 18.125 1.973 1 90.94 102 SER B CA 1
ATOM 2015 C C . SER B 1 102 ? -6.672 18.875 2.484 1 90.94 102 SER B C 1
ATOM 2017 O O . SER B 1 102 ? -5.594 18.812 1.89 1 90.94 102 SER B O 1
ATOM 2019 N N . ALA B 1 103 ? -6.875 19.625 3.582 1 90.38 103 ALA B N 1
ATOM 2020 C CA . ALA B 1 103 ? -5.793 20.422 4.156 1 90.38 103 ALA B CA 1
ATOM 2021 C C . ALA B 1 103 ? -4.664 19.531 4.664 1 90.38 103 ALA B C 1
ATOM 2023 O O . ALA B 1 103 ? -3.488 19.891 4.566 1 90.38 103 ALA B O 1
ATOM 2024 N N . GLN B 1 104 ? -5.004 18.453 5.25 1 92.56 104 GLN B N 1
ATOM 2025 C CA . GLN B 1 104 ? -4.066 17.453 5.73 1 92.56 104 GLN B CA 1
ATOM 2026 C C . GLN B 1 104 ? -4.398 16.078 5.164 1 92.56 104 GLN B C 1
ATOM 2028 O O . GLN B 1 104 ? -4.996 15.242 5.848 1 92.56 104 GLN B O 1
ATOM 2033 N N . PRO B 1 105 ? -3.979 15.867 3.939 1 95.25 105 PRO B N 1
ATOM 2034 C CA . PRO B 1 105 ? -4.504 14.758 3.143 1 95.25 105 PRO B CA 1
ATOM 2035 C C . PRO B 1 105 ? -3.99 13.398 3.615 1 95.25 105 PRO B C 1
ATOM 2037 O O . PRO B 1 105 ? -2.828 13.281 4.012 1 95.25 105 PRO B O 1
ATOM 2040 N N . VAL B 1 106 ? -4.922 12.406 3.566 1 96.31 106 VAL B N 1
ATOM 2041 C CA . VAL B 1 106 ? -4.555 10.992 3.609 1 96.31 106 VAL B CA 1
ATOM 2042 C C . VAL B 1 106 ? -4.082 10.539 2.23 1 96.31 106 VAL B C 1
ATOM 2044 O O . VAL B 1 106 ? -4.629 10.969 1.209 1 96.31 106 VAL B O 1
ATOM 2047 N N . PHE B 1 107 ? -3.049 9.688 2.246 1 97.12 107 PHE B N 1
ATOM 2048 C CA . PHE B 1 107 ? -2.48 9.266 0.972 1 97.12 107 PHE B CA 1
ATOM 2049 C C . PHE B 1 107 ? -2.037 7.809 1.037 1 97.12 107 PHE B C 1
ATOM 2051 O O . PHE B 1 107 ? -1.934 7.234 2.123 1 97.12 107 PHE B O 1
ATOM 2058 N N . GLY B 1 108 ? -1.87 7.227 -0.075 1 97.94 108 GLY B N 1
ATOM 2059 C CA . GLY B 1 108 ? -1.206 5.949 -0.284 1 97.94 108 GLY B CA 1
ATOM 2060 C C . GLY B 1 108 ? -0.322 5.93 -1.517 1 97.94 108 GLY B C 1
ATOM 2061 O O . GLY B 1 108 ? -0.607 6.613 -2.502 1 97.94 108 GLY B O 1
ATOM 2062 N N . PHE B 1 109 ? 0.754 5.148 -1.359 1 97.25 109 PHE B N 1
ATOM 2063 C CA . PHE B 1 109 ? 1.581 5.027 -2.555 1 97.25 109 PHE B CA 1
ATOM 2064 C C . PHE B 1 109 ? 2.322 3.697 -2.568 1 97.25 109 PHE B C 1
ATOM 2066 O O . PHE B 1 109 ? 2.418 3.023 -1.54 1 97.25 109 PHE B O 1
ATOM 2073 N N . THR B 1 110 ? 2.785 3.34 -3.758 1 97.12 110 THR B N 1
ATOM 2074 C CA . THR B 1 110 ? 3.527 2.111 -4.016 1 97.12 110 THR B CA 1
ATOM 2075 C C . THR B 1 110 ? 4.922 2.424 -4.551 1 97.12 110 THR B C 1
ATOM 2077 O O . THR B 1 110 ? 5.078 3.287 -5.418 1 97.12 110 THR B O 1
ATOM 2080 N N . VAL B 1 111 ? 5.863 1.794 -3.965 1 94.94 111 VAL B N 1
ATOM 2081 C CA . VAL B 1 111 ? 7.223 1.806 -4.5 1 94.94 111 VAL B CA 1
ATOM 2082 C C . VAL B 1 111 ? 7.492 0.499 -5.246 1 94.94 111 VAL B C 1
ATOM 2084 O O . VAL B 1 111 ? 7.398 -0.584 -4.664 1 94.94 111 VAL B O 1
ATOM 2087 N N . ASN B 1 112 ? 7.734 0.577 -6.457 1 93 112 ASN B N 1
ATOM 2088 C CA . ASN B 1 112 ? 8.117 -0.563 -7.281 1 93 112 ASN B CA 1
ATOM 2089 C C . ASN B 1 112 ? 9.633 -0.67 -7.414 1 93 112 ASN B C 1
ATOM 2091 O O . ASN B 1 112 ? 10.227 -0.061 -8.305 1 93 112 ASN B O 1
ATOM 2095 N N . TRP B 1 113 ? 10.203 -1.546 -6.648 1 91.25 113 TRP B N 1
ATOM 2096 C CA . TRP B 1 113 ? 11.664 -1.601 -6.562 1 91.25 113 TRP B CA 1
ATOM 2097 C C . TRP B 1 113 ? 12.266 -2.094 -7.871 1 91.25 113 TRP B C 1
ATOM 2099 O O . TRP B 1 113 ? 11.883 -3.148 -8.383 1 91.25 113 TRP B O 1
ATOM 2109 N N . LYS B 1 114 ? 13.211 -1.408 -8.391 1 89.25 114 LYS B N 1
ATOM 2110 C CA . LYS B 1 114 ? 13.836 -1.754 -9.664 1 89.25 114 LYS B CA 1
ATOM 2111 C C . LYS B 1 114 ? 14.906 -2.824 -9.484 1 89.25 114 LYS B C 1
ATOM 2113 O O . LYS B 1 114 ? 15.258 -3.527 -10.43 1 89.25 114 LYS B O 1
ATOM 2118 N N . PHE B 1 115 ? 15.375 -3.008 -8.375 1 86.75 115 PHE B N 1
ATOM 2119 C CA . PHE B 1 115 ? 16.547 -3.855 -8.164 1 86.75 115 PHE B CA 1
ATOM 2120 C C . PHE B 1 115 ? 16.172 -5.105 -7.383 1 86.75 115 PHE B C 1
ATOM 2122 O O . PHE B 1 115 ? 17.031 -5.898 -7.016 1 86.75 115 PHE B O 1
ATOM 2129 N N . ALA B 1 116 ? 14.984 -5.234 -7.031 1 86.81 116 ALA B N 1
ATOM 2130 C CA . ALA B 1 116 ? 14.484 -6.406 -6.32 1 86.81 116 ALA B CA 1
ATOM 2131 C C . ALA B 1 116 ? 13.055 -6.738 -6.75 1 86.81 116 ALA B C 1
ATOM 2133 O O . ALA B 1 116 ? 12.266 -5.844 -7.055 1 86.81 116 ALA B O 1
ATOM 2134 N N . GLU B 1 117 ? 12.766 -8.047 -6.758 1 91.44 117 GLU B N 1
ATOM 2135 C CA . GLU B 1 117 ? 11.375 -8.438 -6.969 1 91.44 117 GLU B CA 1
ATOM 2136 C C . GLU B 1 117 ? 10.562 -8.289 -5.688 1 91.44 117 GLU B C 1
ATOM 2138 O O . GLU B 1 117 ? 10.18 -9.289 -5.07 1 91.44 117 GLU B O 1
ATOM 2143 N N . SER B 1 118 ? 10.391 -7.141 -5.297 1 92.94 118 SER B N 1
ATOM 2144 C CA . SER B 1 118 ? 9.688 -6.73 -4.086 1 92.94 118 SER B CA 1
ATOM 2145 C C . SER B 1 118 ? 8.891 -5.449 -4.316 1 92.94 118 SER B C 1
ATOM 2147 O O . SER B 1 118 ? 9.242 -4.637 -5.172 1 92.94 118 SER B O 1
ATOM 2149 N N . THR B 1 119 ? 7.816 -5.395 -3.621 1 95.31 119 THR B N 1
ATOM 2150 C CA . THR B 1 119 ? 6.977 -4.203 -3.682 1 95.31 119 THR B CA 1
ATOM 2151 C C . THR B 1 119 ? 6.691 -3.67 -2.281 1 95.31 119 THR B C 1
ATOM 2153 O O . THR B 1 119 ? 6.418 -4.445 -1.36 1 95.31 119 THR B O 1
ATOM 2156 N N . THR B 1 120 ? 6.797 -2.332 -2.111 1 95.56 120 THR B N 1
ATOM 2157 C CA . THR B 1 120 ? 6.438 -1.685 -0.856 1 95.56 120 THR B CA 1
ATOM 2158 C C . THR B 1 120 ? 5.277 -0.714 -1.062 1 95.56 120 THR B C 1
ATOM 2160 O O . THR B 1 120 ? 5.254 0.034 -2.041 1 95.56 120 THR B O 1
ATOM 2163 N N . VAL B 1 121 ? 4.312 -0.794 -0.177 1 97.44 121 VAL B N 1
ATOM 2164 C CA . VAL B 1 121 ? 3.209 0.162 -0.189 1 97.44 121 VAL B CA 1
ATOM 2165 C C . VAL B 1 121 ? 3.197 0.954 1.116 1 97.44 121 VAL B C 1
ATOM 2167 O O . VAL B 1 121 ? 3.566 0.431 2.17 1 97.44 121 VAL B O 1
ATOM 2170 N N . PHE B 1 122 ? 2.789 2.227 1.011 1 97.06 122 PHE B N 1
ATOM 2171 C CA . PHE B 1 122 ? 2.674 3.135 2.146 1 97.06 122 PHE B CA 1
ATOM 2172 C C . PHE B 1 122 ? 1.26 3.691 2.252 1 97.06 122 PHE B C 1
ATOM 2174 O O . PHE B 1 122 ? 0.636 4.016 1.24 1 97.06 122 PHE B O 1
ATOM 2181 N N . VAL B 1 123 ? 0.777 3.77 3.451 1 97.12 123 VAL B N 1
ATOM 2182 C CA . VAL B 1 123 ? -0.308 4.691 3.77 1 97.12 123 VAL B CA 1
ATOM 2183 C C . VAL B 1 123 ? 0.179 5.738 4.766 1 97.12 123 VAL B C 1
ATOM 2185 O O . VAL B 1 123 ? 1.098 5.484 5.547 1 97.12 123 VAL B O 1
ATOM 2188 N N . GLY B 1 124 ? -0.525 6.91 4.68 1 96.75 124 GLY B N 1
ATOM 2189 C CA . GLY B 1 124 ? -0.173 7.934 5.648 1 96.75 124 GLY B CA 1
ATOM 2190 C C . GLY B 1 124 ? -1.045 9.172 5.551 1 96.75 124 GLY B C 1
ATOM 2191 O O . GLY B 1 124 ? -2.053 9.172 4.84 1 96.75 124 GLY B O 1
ATOM 2192 N N . GLN B 1 125 ? -0.666 10.078 6.352 1 96.06 125 GLN B N 1
ATOM 2193 C CA . GLN B 1 125 ? -1.289 11.398 6.383 1 96.06 125 GLN B CA 1
ATOM 2194 C C . GLN B 1 125 ? -0.245 12.5 6.551 1 96.06 125 GLN B C 1
ATOM 2196 O O . GLN B 1 125 ? 0.727 12.328 7.293 1 96.06 125 GLN B O 1
ATOM 2201 N N . CYS B 1 126 ? -0.476 13.578 5.812 1 96.19 126 CYS B N 1
ATOM 2202 C CA . CYS B 1 126 ? 0.377 14.758 5.93 1 96.19 126 CYS B CA 1
ATOM 2203 C C . CYS B 1 126 ? -0.132 15.688 7.02 1 96.19 126 CYS B C 1
ATOM 2205 O O . CYS B 1 126 ? -1.267 16.172 6.953 1 96.19 126 CYS B O 1
ATOM 2207 N N . PHE B 1 127 ? 0.739 15.977 7.988 1 94.38 127 PHE B N 1
ATOM 2208 C CA . PHE B 1 127 ? 0.361 16.844 9.102 1 94.38 127 PHE B CA 1
ATOM 2209 C C . PHE B 1 127 ? 1.228 18.094 9.125 1 94.38 127 PHE B C 1
ATOM 2211 O O . PHE B 1 127 ? 2.395 18.062 8.734 1 94.38 127 PHE B O 1
ATOM 2218 N N . LEU B 1 128 ? 0.598 19.109 9.484 1 91.62 128 LEU B N 1
ATOM 2219 C CA . LEU B 1 128 ? 1.341 20.281 9.953 1 91.62 128 LEU B CA 1
ATOM 2220 C C . LEU B 1 128 ? 1.466 20.266 11.477 1 91.62 128 LEU B C 1
ATOM 2222 O O . LEU B 1 128 ? 0.476 20.469 12.188 1 91.62 128 LEU B O 1
ATOM 2226 N N . ALA B 1 129 ? 2.68 20.031 11.898 1 83.56 129 ALA B N 1
ATOM 2227 C CA . ALA B 1 129 ? 2.902 19.969 13.336 1 83.56 129 ALA B CA 1
ATOM 2228 C C . ALA B 1 129 ? 2.781 21.359 13.969 1 83.56 129 ALA B C 1
ATOM 2230 O O . ALA B 1 129 ? 2.711 22.359 13.258 1 83.56 129 ALA B O 1
ATOM 2231 N N . ALA B 1 130 ? 2.717 21.312 15.25 1 82.69 130 ALA B N 1
ATOM 2232 C CA . ALA B 1 130 ? 2.543 22.547 16 1 82.69 130 ALA B CA 1
ATOM 2233 C C . ALA B 1 130 ? 3.729 23.484 15.789 1 82.69 130 ALA B C 1
ATOM 2235 O O . ALA B 1 130 ? 3.574 24.719 15.828 1 82.69 130 ALA B O 1
ATOM 2236 N N . ASP B 1 131 ? 4.867 22.953 15.531 1 84.88 131 ASP B N 1
ATOM 2237 C CA . ASP B 1 131 ? 6.07 23.75 15.352 1 84.88 131 ASP B CA 1
ATOM 2238 C C . ASP B 1 131 ? 6.152 24.312 13.93 1 84.88 131 ASP B C 1
ATOM 2240 O O . ASP B 1 131 ? 7.129 24.969 13.57 1 84.88 131 ASP B O 1
ATOM 2244 N N . GLY B 1 132 ? 5.133 23.984 13.117 1 86.94 132 GLY B N 1
ATOM 2245 C CA . GLY B 1 132 ? 5.082 24.5 11.766 1 86.94 132 GLY B CA 1
ATOM 2246 C C . GLY B 1 132 ? 5.754 23.594 10.75 1 86.94 132 GLY B C 1
ATOM 2247 O O . GLY B 1 132 ? 5.852 23.953 9.57 1 86.94 132 GLY B O 1
ATOM 2248 N N . LYS B 1 133 ? 6.246 22.562 11.297 1 90.75 133 LYS B N 1
ATOM 2249 C CA . LYS B 1 133 ? 6.902 21.625 10.383 1 90.75 133 LYS B CA 1
ATOM 2250 C C . LYS B 1 133 ? 5.914 20.594 9.852 1 90.75 133 LYS B C 1
ATOM 2252 O O . LYS B 1 133 ? 5.059 20.094 10.594 1 90.75 133 LYS B O 1
ATOM 2257 N N . GLU B 1 134 ? 6.09 20.359 8.586 1 94.38 134 GLU B N 1
ATOM 2258 C CA . GLU B 1 134 ? 5.262 19.328 7.973 1 94.38 134 GLU B CA 1
ATOM 2259 C C . GLU B 1 134 ? 5.867 17.938 8.172 1 94.38 134 GLU B C 1
ATOM 2261 O O . GLU B 1 134 ? 7.09 17.781 8.125 1 94.38 134 GLU B O 1
ATOM 2266 N N . GLN B 1 135 ? 4.996 16.984 8.391 1 95.12 135 GLN B N 1
ATOM 2267 C CA . GLN B 1 135 ? 5.43 15.609 8.562 1 95.12 135 GLN B CA 1
ATOM 2268 C C . GLN B 1 135 ? 4.469 14.641 7.875 1 95.12 135 GLN B C 1
ATOM 2270 O O . GLN B 1 135 ? 3.256 14.867 7.859 1 95.12 135 GLN B O 1
ATOM 2275 N N . LEU B 1 136 ? 5.066 13.648 7.305 1 96.31 136 LEU B N 1
ATOM 2276 C CA . LEU B 1 136 ? 4.281 12.516 6.824 1 96.31 136 LEU B CA 1
ATOM 2277 C C . LEU B 1 136 ? 4.34 11.359 7.812 1 96.31 136 LEU B C 1
ATOM 2279 O O . LEU B 1 136 ? 5.391 10.734 7.984 1 96.31 136 LEU B O 1
ATOM 2283 N N . GLN B 1 137 ? 3.312 11.125 8.484 1 95.81 137 GLN B N 1
ATOM 2284 C CA . GLN B 1 137 ? 3.209 9.914 9.297 1 95.81 137 GLN B CA 1
ATOM 2285 C C . GLN B 1 137 ? 2.74 8.734 8.453 1 95.81 137 GLN B C 1
ATOM 2287 O O . GLN B 1 137 ? 1.642 8.758 7.891 1 95.81 137 GLN B O 1
ATOM 2292 N N . THR B 1 138 ? 3.609 7.688 8.352 1 95.62 138 THR B N 1
ATOM 2293 C CA . THR B 1 138 ? 3.291 6.617 7.406 1 95.62 138 THR B CA 1
ATOM 2294 C C . THR B 1 138 ? 3.443 5.25 8.062 1 95.62 138 THR B C 1
ATOM 2296 O O . THR B 1 138 ? 4.16 5.113 9.055 1 95.62 138 THR B O 1
ATOM 2299 N N . THR B 1 139 ? 2.727 4.273 7.578 1 94.62 139 THR B N 1
ATOM 2300 C CA . THR B 1 139 ? 2.885 2.836 7.777 1 94.62 139 THR B CA 1
ATOM 2301 C C . THR B 1 139 ? 3.072 2.123 6.441 1 94.62 139 THR B C 1
ATOM 2303 O O . THR B 1 139 ? 2.426 2.473 5.449 1 94.62 139 THR B O 1
ATOM 2306 N N . TRP B 1 140 ? 3.984 1.124 6.457 1 94.75 140 TRP B N 1
ATOM 2307 C CA . TRP B 1 140 ? 4.262 0.476 5.176 1 94.75 140 TRP B CA 1
ATOM 2308 C C . TRP B 1 140 ? 4.188 -1.042 5.309 1 94.75 140 TRP B C 1
ATOM 2310 O O . TRP B 1 140 ? 4.312 -1.581 6.414 1 94.75 140 TRP B O 1
ATOM 2320 N N . LEU B 1 141 ? 3.891 -1.686 4.18 1 94.62 141 LEU B N 1
ATOM 2321 C CA . LEU B 1 141 ? 4.023 -3.119 3.953 1 94.62 141 LEU B CA 1
ATOM 2322 C C . LEU B 1 141 ? 5.027 -3.402 2.838 1 94.62 141 LEU B C 1
ATOM 2324 O O . LEU B 1 141 ? 5.039 -2.707 1.819 1 94.62 141 LEU B O 1
ATOM 2328 N N . GLN B 1 142 ? 5.84 -4.344 3.109 1 92.88 142 GLN B N 1
ATOM 2329 C CA . GLN B 1 142 ? 6.738 -4.84 2.068 1 92.88 142 GLN B CA 1
ATOM 2330 C C . GLN B 1 142 ? 6.492 -6.316 1.787 1 92.88 142 GLN B C 1
ATOM 2332 O O . GLN B 1 142 ? 6.438 -7.133 2.713 1 92.88 142 GLN B O 1
ATOM 2337 N N . ARG B 1 143 ? 6.312 -6.664 0.542 1 93.44 143 ARG B N 1
ATOM 2338 C CA . ARG B 1 143 ? 6.156 -8.047 0.108 1 93.44 143 ARG B CA 1
ATOM 2339 C C . ARG B 1 143 ? 7.305 -8.477 -0.798 1 93.44 143 ARG B C 1
ATOM 2341 O O . ARG B 1 143 ? 7.496 -7.906 -1.877 1 93.44 143 ARG B O 1
ATOM 2348 N N . ASP B 1 144 ? 8.008 -9.43 -0.342 1 92.19 144 ASP B N 1
ATOM 2349 C CA . ASP B 1 144 ? 9.047 -10.047 -1.162 1 92.19 144 ASP B CA 1
ATOM 2350 C C . ASP B 1 144 ? 8.492 -11.25 -1.93 1 92.19 144 ASP B C 1
ATOM 2352 O O . ASP B 1 144 ? 7.57 -11.914 -1.464 1 92.19 144 ASP B O 1
ATOM 2356 N N . LYS B 1 145 ? 9.062 -11.445 -3.066 1 92.56 145 LYS B N 1
ATOM 2357 C CA . LYS B 1 145 ? 8.672 -12.633 -3.82 1 92.56 145 LYS B CA 1
ATOM 2358 C C . LYS B 1 145 ? 8.93 -13.906 -3.018 1 92.56 145 LYS B C 1
ATOM 2360 O O . LYS B 1 145 ? 9.977 -14.047 -2.385 1 92.56 145 LYS B O 1
ATOM 2365 N N . GLU B 1 146 ? 7.93 -14.742 -2.994 1 90.31 146 GLU B N 1
ATOM 2366 C CA . GLU B 1 146 ? 8.008 -16.031 -2.314 1 90.31 146 GLU B CA 1
ATOM 2367 C C . GLU B 1 146 ? 7.703 -17.172 -3.273 1 90.31 146 GLU B C 1
ATOM 2369 O O . GLU B 1 146 ? 6.812 -17.062 -4.117 1 90.31 146 GLU B O 1
ATOM 2374 N N . GLY B 1 147 ? 8.453 -18.203 -3.137 1 86 147 GLY B N 1
ATOM 2375 C CA . GLY B 1 147 ? 8.32 -19.328 -4.055 1 86 147 GLY B CA 1
ATOM 2376 C C . GLY B 1 147 ? 7.105 -20.188 -3.773 1 86 147 GLY B C 1
ATOM 2377 O O . GLY B 1 147 ? 6.695 -20.984 -4.617 1 86 147 GLY B O 1
ATOM 2378 N N . SER B 1 148 ? 6.621 -20.094 -2.584 1 84.81 148 SER B N 1
ATOM 2379 C CA . SER B 1 148 ? 5.512 -20.969 -2.229 1 84.81 148 SER B CA 1
ATOM 2380 C C . SER B 1 148 ? 4.383 -20.188 -1.562 1 84.81 148 SER B C 1
ATOM 2382 O O . SER B 1 148 ? 4.637 -19.281 -0.772 1 84.81 148 SER B O 1
ATOM 2384 N N . LEU B 1 149 ? 3.182 -20.625 -1.901 1 84.62 149 LEU B N 1
ATOM 2385 C CA . LEU B 1 149 ? 1.983 -20.047 -1.297 1 84.62 149 LEU B CA 1
ATOM 2386 C C . LEU B 1 149 ? 2.02 -20.188 0.221 1 84.62 149 LEU B C 1
ATOM 2388 O O . LEU B 1 149 ? 1.636 -19.266 0.945 1 84.62 149 LEU B O 1
ATOM 2392 N N . ALA B 1 150 ? 2.494 -21.297 0.744 1 80.31 150 ALA B N 1
ATOM 2393 C CA . ALA B 1 150 ? 2.504 -21.609 2.17 1 80.31 150 ALA B CA 1
ATOM 2394 C C . ALA B 1 150 ? 3.398 -20.641 2.939 1 80.31 150 ALA B C 1
ATOM 2396 O O . ALA B 1 150 ? 3.123 -20.328 4.098 1 80.31 150 ALA B O 1
ATOM 2397 N N . ASN B 1 151 ? 4.395 -20.156 2.34 1 80.12 151 ASN B N 1
ATOM 2398 C CA . ASN B 1 151 ? 5.34 -19.266 2.988 1 80.12 151 ASN B CA 1
ATOM 2399 C C . ASN B 1 151 ? 5.074 -17.797 2.619 1 80.12 151 ASN B C 1
ATOM 2401 O O . ASN B 1 151 ? 5.871 -16.922 2.945 1 80.12 151 ASN B O 1
ATOM 2405 N N . GLY B 1 152 ? 4.008 -17.562 1.93 1 79.75 152 GLY B N 1
ATOM 2406 C CA . GLY B 1 152 ? 3.744 -16.25 1.372 1 79.75 152 GLY B CA 1
ATOM 2407 C C . GLY B 1 152 ? 3.621 -15.172 2.43 1 79.75 152 GLY B C 1
ATOM 2408 O O . GLY B 1 152 ? 4.215 -14.094 2.301 1 79.75 152 GLY B O 1
ATOM 2409 N N . LEU B 1 153 ? 2.914 -15.445 3.41 1 79.56 153 LEU B N 1
ATOM 2410 C CA . LEU B 1 153 ? 2.654 -14.414 4.41 1 79.56 153 LEU B CA 1
ATOM 2411 C C . LEU B 1 153 ? 3.922 -14.086 5.188 1 79.56 153 LEU B C 1
ATOM 2413 O O . LEU B 1 153 ? 4.059 -12.977 5.715 1 79.56 153 LEU B O 1
ATOM 2417 N N . LYS B 1 154 ? 4.867 -15.023 5.211 1 82 154 LYS B N 1
ATOM 2418 C CA . LYS B 1 154 ? 6.141 -14.789 5.891 1 82 154 LYS B CA 1
ATOM 2419 C C . LYS B 1 154 ? 7.012 -13.812 5.102 1 82 154 LYS B C 1
ATOM 2421 O O . LYS B 1 154 ? 7.969 -13.258 5.641 1 82 154 LYS B O 1
ATOM 2426 N N . ALA B 1 155 ? 6.66 -13.641 3.924 1 89.5 155 ALA B N 1
ATOM 2427 C CA . ALA B 1 155 ? 7.449 -12.773 3.055 1 89.5 155 ALA B CA 1
ATOM 2428 C C . ALA B 1 155 ? 6.934 -11.336 3.107 1 89.5 155 ALA B C 1
ATOM 2430 O O . ALA B 1 155 ? 7.309 -10.5 2.275 1 89.5 155 ALA B O 1
ATOM 2431 N N . THR B 1 156 ? 6.035 -11.047 4.059 1 89.56 156 THR B N 1
ATOM 2432 C CA . THR B 1 156 ? 5.496 -9.695 4.199 1 89.56 156 THR B CA 1
ATOM 2433 C C . THR B 1 156 ? 6.012 -9.039 5.473 1 89.56 156 THR B C 1
ATOM 2435 O O . THR B 1 156 ? 5.988 -9.641 6.547 1 89.56 156 THR B O 1
ATOM 2438 N N . TRP B 1 157 ? 6.469 -7.824 5.32 1 89.44 157 TRP B N 1
ATOM 2439 C CA . TRP B 1 157 ? 6.969 -7.02 6.43 1 89.44 157 TRP B CA 1
ATOM 2440 C C . TRP B 1 157 ? 6.125 -5.762 6.613 1 89.44 157 TRP B C 1
ATOM 2442 O O . TRP B 1 157 ? 5.555 -5.242 5.648 1 89.44 157 TRP B O 1
ATOM 2452 N N . VAL B 1 158 ? 6.074 -5.363 7.859 1 88.88 158 VAL B N 1
ATOM 2453 C CA . VAL B 1 158 ? 5.332 -4.148 8.18 1 88.88 158 VAL B CA 1
ATOM 2454 C C . VAL B 1 158 ? 6.191 -3.23 9.047 1 88.88 158 VAL B C 1
ATOM 2456 O O . VAL B 1 158 ? 7.004 -3.703 9.844 1 88.88 158 VAL B O 1
ATOM 2459 N N . GLY B 1 159 ? 6.059 -1.958 8.836 1 89.12 159 GLY B N 1
ATOM 2460 C CA . GLY B 1 159 ? 6.746 -0.981 9.664 1 89.12 159 GLY B CA 1
ATOM 2461 C C . GLY B 1 159 ? 6.164 0.415 9.547 1 89.12 159 GLY B C 1
ATOM 2462 O O . GLY B 1 159 ? 5.145 0.615 8.883 1 89.12 159 GLY B O 1
ATOM 2463 N N . THR B 1 160 ? 6.727 1.312 10.328 1 91.94 160 THR B N 1
ATOM 2464 C CA . THR B 1 160 ? 6.316 2.711 10.312 1 91.94 160 THR B CA 1
ATOM 2465 C C . THR B 1 160 ? 7.516 3.623 10.055 1 91.94 160 THR B C 1
ATOM 2467 O O . THR B 1 160 ? 8.641 3.289 10.43 1 91.94 160 THR B O 1
ATOM 2470 N N . ASN B 1 161 ? 7.23 4.664 9.336 1 92.25 161 ASN B N 1
ATOM 2471 C CA . ASN B 1 161 ? 8.203 5.734 9.141 1 92.25 161 ASN B CA 1
ATOM 2472 C C . ASN B 1 161 ? 7.551 7.109 9.258 1 92.25 161 ASN B C 1
ATOM 2474 O O . ASN B 1 161 ? 6.371 7.27 8.953 1 92.25 161 ASN B O 1
ATOM 2478 N N . THR B 1 162 ? 8.305 8.008 9.742 1 93.69 162 THR B N 1
ATOM 2479 C CA . THR B 1 162 ? 7.934 9.414 9.664 1 93.69 162 THR B CA 1
ATOM 2480 C C . THR B 1 162 ? 8.883 10.18 8.75 1 93.69 162 THR B C 1
ATOM 2482 O O . THR B 1 162 ? 10.102 10.07 8.883 1 93.69 162 THR B O 1
ATOM 2485 N N . PHE B 1 163 ? 8.281 10.867 7.832 1 95.44 163 PHE B N 1
ATOM 2486 C CA . PHE B 1 163 ? 9.07 11.688 6.914 1 95.44 163 PHE B CA 1
ATOM 2487 C C . PHE B 1 163 ? 8.969 13.156 7.285 1 95.44 163 PHE B C 1
ATOM 2489 O O . PHE B 1 163 ? 7.918 13.633 7.711 1 95.44 163 PHE B O 1
ATOM 2496 N N . TYR B 1 164 ? 10.055 13.844 6.996 1 95.69 164 TYR B N 1
ATOM 2497 C CA . TYR B 1 164 ? 10.125 15.289 7.195 1 95.69 164 TYR B CA 1
ATOM 2498 C C . TYR B 1 164 ? 10.562 15.992 5.918 1 95.69 164 TYR B C 1
ATOM 2500 O O . TYR B 1 164 ? 11.391 15.484 5.168 1 95.69 164 TYR B O 1
ATOM 2508 N N . ARG B 1 165 ? 9.852 17.094 5.723 1 95.5 165 ARG B N 1
ATOM 2509 C CA . ARG B 1 165 ? 10.203 17.875 4.543 1 95.5 165 ARG B CA 1
ATOM 2510 C C . ARG B 1 165 ? 11.664 18.312 4.594 1 95.5 165 ARG B C 1
ATOM 2512 O O . ARG B 1 165 ? 12.141 18.781 5.629 1 95.5 165 ARG B O 1
ATOM 2519 N N . SER B 1 166 ? 12.297 17.891 3.531 1 88.69 166 SER B N 1
ATOM 2520 C CA . SER B 1 166 ? 13.688 18.312 3.449 1 88.69 166 SER B CA 1
ATOM 2521 C C . SER B 1 166 ? 13.82 19.656 2.744 1 88.69 166 SER B C 1
ATOM 2523 O O . SER B 1 166 ? 13.039 19.969 1.843 1 88.69 166 SER B O 1
ATOM 2525 N N . SER B 1 167 ? 14.32 20.734 3.311 1 64.38 167 SER B N 1
ATOM 2526 C CA . SER B 1 167 ? 14.523 22.109 2.881 1 64.38 167 SER B CA 1
ATOM 2527 C C . SER B 1 167 ? 14.773 22.203 1.38 1 64.38 167 SER B C 1
ATOM 2529 O O . SER B 1 167 ? 15.266 21.234 0.776 1 64.38 167 SER B O 1
#

InterPro domains:
  IPR005468 Avidin/streptavidin [PF01382] (49-165)
  IPR005468 Avidin/streptavidin [PS51326] (48-167)
  IPR005469 Avidin [PR00709] (52-66)
  IPR005469 Avidin [PR00709] (73-81)
  IPR005469 Avidin [PR00709] (100-112)
  IPR005469 Avidin [PR00709] (118-128)
  IPR005469 Avidin [PR00709] (136-147)
  IPR005469 Avidin [PR00709] (153-167)
  IPR036896 Avidin-like superfamily [G3DSA:2.40.128.30] (46-167)
  IPR036896 Avidin-like superfamily [SSF50876] (49-165)
  IPR051764 Avidin/Streptavidin-related [PTHR34399] (48-166)

pLDDT: mean 74.03, std 25.87, range [22.84, 98.0]

Foldseek 3Di:
DDPPPPPPLAQQCDDPPDDDCVSNGYHDDDDDDPPPPPPDPDVPPQAAAFDPAAWKAWPQGKIKHWHDADPQQKTKIWIWDDPPVPDPDTDIFMKIKGWDDGRWIWMKIKTDDPPFQKIKIKTWIWDQDPVRWIKTKIKMKMAHDDPDPVCRVVRIDIDIIMITHDD/DPPPPPPPPAQQCDDPPDDDCVSNHDHDDDDDDPPPPPPDPDVPPQAAAFDPAAWKAWPQGKIKHWHDADPQQKTKIWIWDDPPVPDPDTDIFMKIKGWDDGRWIWMKIKTDDPPFQKIKIKTWIWDQDPVRWIKTKIKMKMAHDDPDPVCRVVRIDIDIIMMTHDD

Organism: Python bivittatus (NCBI:txid176946)

Secondary structure (DSSP, 8-state):
-------------EETTTS-TTS--S---------------------------EEEEETT--EEEEEEE-TTSEEEEEEE-S---SSS---EEEEEEEE-SSSS-EEEEEEE-SSSSEEEEEEEEEEE-TTS-EEEEEEEEEEE--S-GGGTGGGEEEEEEEEEE--/-------------EETTTS-TTS--S---------------------------EEEEETT--EEEEEEE-TTSEEEEEEE-S--TTTS---EEEEEEEE-SSSS-EEEEEEE-SSSSEEEEEEEEEEE-TTS-EEEEEEEEEEE--S-GGGTGGGEEEEEEEEEE--

Nearest PDB structures (foldseek):
  7zn1-assembly1_B  TM=9.782E-01  e=1.355E-12  Gallus gallus
  1ij8-assembly1_B  TM=9.397E-01  e=7.585E-13  Gallus gallus
  2c1q-assembly1_A  TM=9.341E-01  e=1.157E-12  Gallus gallus
  2uyw-assembly1_A  TM=9.475E-01  e=9.553E-12  Xenopus tropicalis
  2uz2-assembly1_A-2  TM=9.718E-01  e=1.141E-10  Xenopus tropicalis

Radius of gyration: 20.32 Å; Cα contacts (8 Å, |Δi|>4): 846; chains: 2; bounding box: 74×57×45 Å

Solvent-accessible surface area (backbone atoms only — not comparable to full-atom values): 17934 Å² total; per-residue (Å²): 134,80,82,72,78,76,72,72,80,64,19,28,49,17,35,66,74,78,44,54,57,73,66,6,36,53,19,72,86,71,71,65,63,71,74,81,64,82,68,80,82,62,87,67,74,78,63,68,68,28,72,80,61,41,41,31,34,31,88,74,58,30,35,39,37,28,75,51,68,46,96,83,26,37,31,46,34,37,35,32,51,58,63,43,72,71,89,77,55,77,55,72,22,50,31,44,32,40,35,51,94,56,42,52,23,31,27,28,35,32,37,50,45,79,73,24,72,29,26,36,28,32,32,30,37,30,37,55,43,93,87,68,46,47,33,35,48,35,41,35,41,35,26,45,68,57,95,39,79,90,52,36,66,64,33,28,32,36,29,37,50,48,29,33,68,51,133,136,82,80,74,76,77,72,71,77,66,20,31,50,18,36,67,76,76,42,53,59,74,64,9,37,56,19,72,84,72,71,66,64,70,76,80,64,81,68,80,83,62,85,66,75,78,63,67,69,28,73,78,62,43,42,31,33,31,88,76,58,28,35,37,38,28,76,52,68,45,97,83,25,36,30,47,35,37,35,33,52,57,65,42,72,74,86,75,56,77,53,71,23,52,29,46,33,39,35,52,94,56,42,54,23,31,26,28,33,32,38,52,44,77,72,24,71,30,25,36,29,33,32,30,35,30,37,55,42,94,88,68,46,49,34,35,48,35,41,36,40,34,28,44,68,57,96,41,79,90,53,37,66,63,34,28,33,37,30,38,48,50,28,32,67,48,131

Sequence (334 aa):
MLAGRSSRRQALCCSLRETPPTDCFAGGLRPKAEAEGEEEITAHPTPPQCSLTGTWVNEVGSRMVVSSIGGDGRFTGSFQDTVSATNNTIQTSPVFGVQHKSAQPVFGFTVNWKFAESTTVFVGQCFLAADGKEQLQTTWLQRDKEGSLANGLKATWVGTNTFYRSSMLAGRSSRRQALCCSLRETPPTDCFAGGLRPKAEAEGEEEITAHPTPPQCSLTGTWVNEVGSRMVVSSIGGDGRFTGSFQDTVSATNNTIQTSPVFGVQHKSAQPVFGFTVNWKFAESTTVFVGQCFLAADGKEQLQTTWLQRDKEGSLANGLKATWVGTNTFYRSS